Protein AF-0000000075760180 (afdb_homodimer)

InterPro domains:
  IPR005545 YCII-related [PF03795] (1-114)
  IPR011008 Dimeric alpha-beta barrel [SSF54909] (1-115)

Sequence (236 aa):
MKYLCLIYYDEQRVDALTDEQWQALVARCLSCGEELRASGHMLAGEPLQSVRTARTVRVRDGITSVVDGPFAETREQLAGFYLIEAADQRE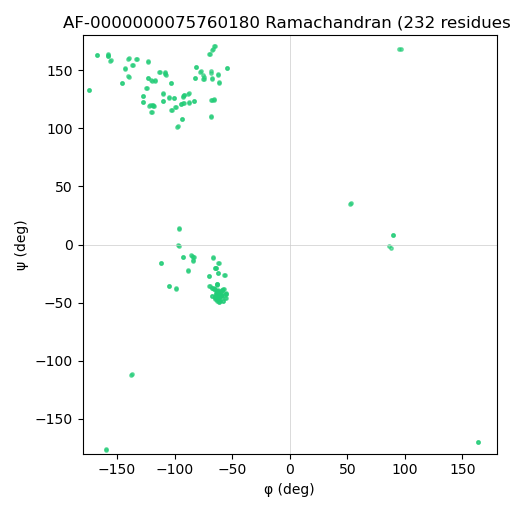AEAIAAKIPPASLGCVEVRPLRQLPQRMKYLCLIYYDEQRVDALTDEQWQALVARCLSCGEELRASGHMLAGEPLQSVRTARTVRVRDGITSVVDGPFAETREQLAGFYLIEAADQREAEAIAAKIPPASLGCVEVRPLRQLPQR

Solvent-accessible surface area (backbone atoms only — not comparable to full-atom values): 12394 Å² total; per-residue (Å²): 84,50,34,41,34,38,31,28,29,41,59,71,63,60,67,67,45,50,73,66,54,45,50,51,51,50,50,49,42,52,50,47,52,50,52,32,45,73,73,61,28,49,75,46,66,48,50,36,40,64,57,82,65,16,32,23,33,33,29,54,97,87,42,77,47,77,43,81,25,56,87,68,92,61,82,51,39,72,42,30,38,37,32,31,47,30,90,44,69,69,52,44,50,55,54,45,62,64,39,59,58,12,59,72,35,25,24,31,39,34,46,50,44,60,79,89,56,130,83,50,34,40,35,39,31,29,29,42,58,71,62,61,68,66,46,51,72,66,56,46,48,52,51,51,49,47,41,53,50,47,50,51,53,31,45,75,72,63,27,48,75,47,65,48,50,37,40,62,57,82,65,16,31,24,31,32,29,54,96,86,42,76,47,75,43,83,24,56,85,68,92,61,83,52,40,72,42,30,40,37,32,32,47,29,91,44,69,69,53,44,51,55,54,44,63,62,40,59,59,11,58,72,36,26,24,32,39,35,46,51,44,61,80,89,55,130

Radius of gyration: 17.17 Å; Cα contacts (8 Å, |Δi|>4): 488; chains: 2; bounding box: 36×47×40 Å

Foldseek 3Di:
DKKKKWFKAQVVVVVPDDPVRVVVLVVQQVVLQVVQVVVVWFDDKDFDDDQQQDKDWDADPRDIDIDGGDPDDDRIDGGMITMTDDPDDVRQVVSQCSRSSCVRPHIDIGDDDDPPPD/DKKKKWFKAQVVVVVPDDPVRVVVLVVQQVVLQVVQVVVVWFDDKDFDDDQQQDKDWDADPRDIDIDGGDPDDDRIDGGMITMTDDPDDVRQVVSQCSRRSCVRPHIDIGDDDDPPPD

Secondary structure (DSSP, 8-state):
-EEEEEEEE-HHHHHTS-HHHHHHHHHHHHHHHHHHHHTT-EEEEEEB--GGG-EEEEEETTEEEEEES-SS--SSEEEEEEEEE-SSHHHHHHHHHHSGGGGTSEEEEEEBP-TT--/-EEEEEEEE-HHHHHTS-HHHHHHHHHHHHHHHHHHHHTT-EEEEEEB--GGG-EEEEEETTEEEEEES-SS--SSEEEEEEEEE-SSHHHHHHHHHHSGGGGTSEEEEEEBP-TT--

Nearest PDB structures (foldseek):
  1s7i-assembly1_A-2  TM=9.558E-01  e=3.105E-14  Pseudomonas aeruginosa
  4fpi-assembly1_C  TM=7.170E-01  e=5.238E-03  Rhodococcus opacus
  7a01-assembly1_I3  TM=4.134E-01  e=2.795E-01  Oryctolagus cuniculus
  7qep-assembly1_M0  TM=3.686E-01  e=1.810E+00  Encephalitozoon cuniculi GB-M1
  6rm3-assembly1_LI0  TM=2.641E-01  e=2.447E+00  Vairimorpha necatrix

pLDDT: mean 97.01, std 3.01, range [80.0, 98.94]

Structure (mmCIF, N/CA/C/O backbone):
data_AF-0000000075760180-model_v1
#
loop_
_entity.id
_entity.type
_entity.pdbx_description
1 polymer 'YCII-related domain-containing protein'
#
loop_
_atom_site.group_PDB
_atom_site.id
_atom_site.type_symbol
_atom_site.label_atom_id
_atom_site.label_alt_id
_atom_site.label_comp_id
_atom_site.label_asym_id
_atom_site.label_entity_id
_atom_site.label_seq_id
_atom_site.pdbx_PDB_ins_code
_atom_site.Cartn_x
_atom_site.Cartn_y
_atom_site.Cartn_z
_atom_site.occupancy
_atom_site.B_iso_or_equiv
_atom_site.auth_seq_id
_atom_site.auth_comp_id
_atom_site.auth_asym_id
_atom_site.auth_atom_id
_atom_site.pdbx_PDB_model_num
ATOM 1 N N . MET A 1 1 ? -13.586 -2.975 11.641 1 97.25 1 MET A N 1
ATOM 2 C CA . MET A 1 1 ? -13.203 -3.254 10.266 1 97.25 1 MET A CA 1
ATOM 3 C C . MET A 1 1 ? -11.805 -2.717 9.969 1 97.25 1 MET A C 1
ATOM 5 O O . MET A 1 1 ? -11.359 -1.754 10.594 1 97.25 1 MET A O 1
ATOM 9 N N . LYS A 1 2 ? -11.172 -3.322 9.133 1 98.62 2 LYS A N 1
ATOM 10 C CA . LYS A 1 2 ? -9.805 -2.895 8.859 1 98.62 2 LYS A CA 1
ATOM 11 C C . LYS A 1 2 ? -9.711 -2.209 7.5 1 98.62 2 LYS A C 1
ATOM 13 O O . LYS A 1 2 ? -10.391 -2.6 6.551 1 98.62 2 LYS A O 1
ATOM 18 N N . TYR A 1 3 ? -8.82 -1.224 7.422 1 98.94 3 TYR A N 1
ATOM 19 C CA . TYR A 1 3 ? -8.609 -0.41 6.23 1 98.94 3 TYR A CA 1
ATOM 20 C C . TYR A 1 3 ? -7.129 -0.127 6.012 1 98.94 3 TYR A C 1
ATOM 22 O O . TYR A 1 3 ? -6.367 0.003 6.973 1 98.94 3 TYR A O 1
ATOM 30 N N . LEU A 1 4 ? -6.801 -0.086 4.828 1 98.94 4 LEU A N 1
ATOM 31 C CA . LEU A 1 4 ? -5.496 0.44 4.453 1 98.94 4 LEU A CA 1
ATOM 32 C C . LEU A 1 4 ? -5.605 1.886 3.98 1 98.94 4 LEU A C 1
ATOM 34 O O . LEU A 1 4 ? -6.336 2.178 3.033 1 98.94 4 LEU A O 1
ATOM 38 N N . CYS A 1 5 ? -4.973 2.779 4.656 1 98.94 5 CYS A N 1
ATOM 39 C CA . CYS A 1 5 ? -4.844 4.172 4.242 1 98.94 5 CYS A CA 1
ATOM 40 C C . CYS A 1 5 ? -3.551 4.391 3.465 1 98.94 5 CYS A C 1
ATOM 42 O O . CYS A 1 5 ? -2.461 4.367 4.039 1 98.94 5 CYS A O 1
ATOM 44 N N . LEU A 1 6 ? -3.711 4.582 2.18 1 98.88 6 LEU A N 1
ATOM 45 C CA . LEU A 1 6 ? -2.574 4.77 1.285 1 98.88 6 LEU A CA 1
ATOM 46 C C . LEU A 1 6 ? -2.279 6.25 1.086 1 98.88 6 LEU A C 1
ATOM 48 O O . LEU A 1 6 ? -3.135 7 0.605 1 98.88 6 LEU A O 1
ATOM 52 N N . ILE A 1 7 ? -1.088 6.641 1.439 1 98.81 7 ILE A N 1
ATOM 53 C CA . ILE A 1 7 ? -0.703 8.047 1.387 1 98.81 7 ILE A CA 1
ATOM 54 C C . ILE A 1 7 ? -0.056 8.359 0.038 1 98.81 7 ILE A C 1
ATOM 56 O O . ILE A 1 7 ? 0.959 7.758 -0.322 1 98.81 7 ILE A O 1
ATOM 60 N N . TYR A 1 8 ? -0.622 9.289 -0.672 1 98.56 8 TYR A N 1
ATOM 61 C CA . TYR A 1 8 ? -0.074 9.734 -1.949 1 98.56 8 TYR A CA 1
ATOM 62 C C . TYR A 1 8 ? 0.265 11.219 -1.911 1 98.56 8 TYR A C 1
ATOM 64 O O . TYR A 1 8 ? -0.489 12.023 -1.354 1 98.56 8 TYR A O 1
ATOM 72 N N . TYR A 1 9 ? 1.326 11.586 -2.498 1 97.94 9 TYR A N 1
ATOM 73 C CA . TYR A 1 9 ? 1.631 12.992 -2.756 1 97.94 9 TYR A CA 1
ATOM 74 C C . TYR A 1 9 ? 2.621 13.133 -3.906 1 97.94 9 TYR A C 1
ATOM 76 O O . TYR A 1 9 ? 3.205 12.148 -4.355 1 97.94 9 TYR A O 1
ATOM 84 N N . ASP A 1 10 ? 2.68 14.336 -4.457 1 97.75 10 ASP A N 1
ATOM 85 C CA . ASP A 1 10 ? 3.664 14.656 -5.48 1 97.75 10 ASP A CA 1
ATOM 86 C C . ASP A 1 10 ? 5.074 14.688 -4.898 1 97.75 10 ASP A C 1
ATOM 88 O O . ASP A 1 10 ? 5.43 15.617 -4.172 1 97.75 10 ASP A O 1
ATOM 92 N N . GLU A 1 11 ? 5.891 13.758 -5.234 1 96.94 11 GLU A N 1
ATOM 93 C CA . GLU A 1 11 ? 7.227 13.664 -4.652 1 96.94 11 GLU A CA 1
ATOM 94 C C . GLU A 1 11 ? 8.07 14.883 -5 1 96.94 11 GLU A C 1
ATOM 96 O O . GLU A 1 11 ? 8.953 15.273 -4.234 1 96.94 11 GLU A O 1
ATOM 101 N N . GLN A 1 12 ? 7.871 15.43 -6.191 1 96.75 12 GLN A N 1
ATOM 102 C CA . GLN A 1 12 ? 8.633 16.609 -6.578 1 96.75 12 GLN A CA 1
ATOM 103 C C . GLN A 1 12 ? 8.391 17.766 -5.602 1 96.75 12 GLN A C 1
ATOM 105 O O . GLN A 1 12 ? 9.32 18.484 -5.242 1 96.75 12 GLN A O 1
ATOM 110 N N . ARG A 1 13 ? 7.195 17.906 -5.199 1 96.25 13 ARG A N 1
ATOM 111 C CA . ARG A 1 13 ? 6.848 18.953 -4.234 1 96.25 13 ARG A CA 1
ATOM 112 C C . ARG A 1 13 ? 7.477 18.656 -2.873 1 96.25 13 ARG A C 1
ATOM 114 O O . ARG A 1 13 ? 7.984 19.578 -2.215 1 96.25 13 ARG A O 1
ATOM 121 N N . VAL A 1 14 ? 7.406 17.469 -2.457 1 95.69 14 VAL A N 1
ATOM 122 C CA . VAL A 1 14 ? 7.949 17.094 -1.157 1 95.69 14 VAL A CA 1
ATOM 123 C C . VAL A 1 14 ? 9.469 17.203 -1.182 1 95.69 14 VAL A C 1
ATOM 125 O O . VAL A 1 14 ? 10.086 17.625 -0.197 1 95.69 14 VAL A O 1
ATOM 128 N N . ASP A 1 15 ? 10.07 16.844 -2.322 1 94.75 15 ASP A N 1
ATOM 129 C CA . ASP A 1 15 ? 11.516 16.953 -2.486 1 94.75 15 ASP A CA 1
ATOM 130 C C . ASP A 1 15 ? 11.969 18.406 -2.377 1 94.75 15 ASP A C 1
ATOM 132 O O . ASP A 1 15 ? 13.125 18.688 -2.062 1 94.75 15 ASP A O 1
ATOM 136 N N . ALA A 1 16 ? 11.094 19.297 -2.658 1 96.38 16 ALA A N 1
ATOM 137 C CA . ALA A 1 16 ? 11.422 20.719 -2.654 1 96.38 16 ALA A CA 1
ATOM 138 C C . ALA A 1 16 ? 11.336 21.297 -1.243 1 96.38 16 ALA A C 1
ATOM 140 O O . ALA A 1 16 ? 11.734 22.438 -1.008 1 96.38 16 ALA A O 1
ATOM 141 N N . LEU A 1 17 ? 10.805 20.562 -0.301 1 95.38 17 LEU A N 1
ATOM 142 C CA . LEU A 1 17 ? 10.742 21.016 1.083 1 95.38 17 LEU A CA 1
ATOM 143 C C . LEU A 1 17 ? 12.141 21.219 1.648 1 95.38 17 LEU A C 1
ATOM 145 O O . LEU A 1 17 ? 13.055 20.453 1.353 1 95.38 17 LEU A O 1
ATOM 149 N N . THR A 1 18 ? 12.195 22.219 2.516 1 96.25 18 THR A N 1
ATOM 150 C CA . THR A 1 18 ? 13.43 22.359 3.287 1 96.25 18 THR A CA 1
ATOM 151 C C . THR A 1 18 ? 13.555 21.219 4.301 1 96.25 18 THR A C 1
ATOM 153 O O . THR A 1 18 ? 12.578 20.531 4.582 1 96.25 18 THR A O 1
ATOM 156 N N . ASP A 1 19 ? 14.789 21.031 4.84 1 94.88 19 ASP A N 1
ATOM 157 C CA . ASP A 1 19 ? 14.992 20.016 5.871 1 94.88 19 ASP A CA 1
ATOM 158 C C . ASP A 1 19 ? 14.078 20.266 7.07 1 94.88 19 ASP A C 1
ATOM 160 O O . ASP A 1 19 ? 13.547 19.312 7.648 1 94.88 19 ASP A O 1
ATOM 164 N N . GLU A 1 20 ? 13.938 21.531 7.367 1 96.25 20 GLU A N 1
ATOM 165 C CA . GLU A 1 20 ? 13.086 21.891 8.492 1 96.25 20 GLU A CA 1
ATOM 166 C C . GLU A 1 20 ? 11.625 21.516 8.227 1 96.25 20 GLU A C 1
ATOM 168 O O . GLU A 1 20 ? 10.953 20.953 9.102 1 96.25 20 GLU A O 1
ATOM 173 N N . GLN A 1 21 ? 11.148 21.828 7.094 1 95.81 21 GLN A N 1
ATOM 174 C CA . GLN A 1 21 ? 9.773 21.516 6.711 1 95.81 21 GLN A CA 1
ATOM 175 C C . GLN A 1 21 ? 9.555 20 6.68 1 95.81 21 GLN A C 1
ATOM 177 O O . GLN A 1 21 ? 8.508 19.516 7.121 1 95.81 21 GLN A O 1
ATOM 182 N N . TRP A 1 22 ? 10.492 19.281 6.152 1 95 22 TRP A N 1
ATOM 183 C CA . TRP A 1 22 ? 10.438 17.828 6.117 1 95 22 TRP A CA 1
ATOM 184 C C . TRP A 1 22 ? 10.383 17.25 7.527 1 95 22 TRP A C 1
ATOM 18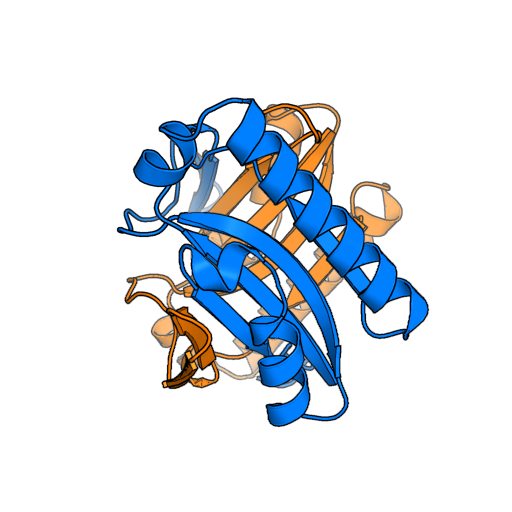6 O O . TRP A 1 22 ? 9.523 16.422 7.832 1 95 22 TRP A O 1
ATOM 196 N N . GLN A 1 23 ? 11.266 17.734 8.344 1 95.5 23 GLN A N 1
ATOM 197 C CA . GLN A 1 23 ? 11.312 17.234 9.719 1 95.5 23 GLN A CA 1
ATOM 198 C C . GLN A 1 23 ? 10.008 17.531 10.445 1 95.5 23 GLN A C 1
ATOM 200 O O . GLN A 1 23 ? 9.547 16.719 11.258 1 95.5 23 GLN A O 1
ATOM 205 N N . ALA A 1 24 ? 9.484 18.703 10.172 1 96.56 24 ALA A N 1
ATOM 206 C CA . ALA A 1 24 ? 8.203 19.047 10.781 1 96.56 24 ALA A CA 1
ATOM 207 C C . ALA A 1 24 ? 7.102 18.094 10.32 1 96.56 24 ALA A C 1
ATOM 209 O O . ALA A 1 24 ? 6.266 17.672 11.125 1 96.56 24 ALA A O 1
ATOM 210 N N . LEU A 1 25 ? 7.078 17.797 9.07 1 95.94 25 LEU A N 1
ATOM 211 C CA . LEU A 1 25 ? 6.105 16.844 8.531 1 95.94 25 LEU A CA 1
ATOM 212 C C . LEU A 1 25 ? 6.281 15.469 9.164 1 95.94 25 LEU A C 1
ATOM 214 O O . LEU A 1 25 ? 5.309 14.852 9.594 1 95.94 25 LEU A O 1
ATOM 218 N N . VAL A 1 26 ? 7.504 14.969 9.195 1 96.44 26 VAL A N 1
ATOM 219 C CA . VAL A 1 26 ? 7.824 13.68 9.789 1 96.44 26 VAL A CA 1
ATOM 220 C C . VAL A 1 26 ? 7.355 13.641 11.242 1 96.44 26 VAL A C 1
ATOM 222 O O . VAL A 1 26 ? 6.742 12.664 11.68 1 96.44 26 VAL A O 1
ATOM 225 N N . ALA A 1 27 ? 7.645 14.695 11.977 1 97.12 27 ALA A N 1
ATOM 226 C CA . ALA A 1 27 ? 7.254 14.773 13.383 1 97.12 27 ALA A CA 1
ATOM 227 C C . ALA A 1 27 ? 5.738 14.672 13.539 1 97.12 27 ALA A C 1
ATOM 229 O O . ALA A 1 27 ? 5.242 14 14.445 1 97.12 27 ALA A O 1
ATOM 230 N N . ARG A 1 28 ? 5.023 15.352 12.711 1 97.31 28 ARG A N 1
ATOM 231 C CA . ARG A 1 28 ? 3.564 15.297 12.75 1 97.31 28 ARG A CA 1
ATOM 232 C C . ARG A 1 28 ? 3.059 13.891 12.445 1 97.31 28 ARG A C 1
ATOM 234 O O . ARG A 1 28 ? 2.102 13.43 13.07 1 97.31 28 ARG A O 1
ATOM 241 N N . CYS A 1 29 ? 3.656 13.258 11.508 1 97.5 29 CYS A N 1
ATOM 242 C CA . CYS A 1 29 ? 3.268 11.898 11.156 1 97.5 29 CYS A CA 1
ATOM 243 C C . CYS A 1 29 ? 3.545 10.945 12.312 1 97.5 29 CYS A C 1
ATOM 245 O O . CYS A 1 29 ? 2.727 10.07 12.609 1 97.5 29 CYS A O 1
ATOM 247 N N . LEU A 1 30 ? 4.742 11.102 12.883 1 96.38 30 LEU A N 1
ATOM 248 C CA . LEU A 1 30 ? 5.082 10.266 14.031 1 96.38 30 LEU A CA 1
ATOM 249 C C . LEU A 1 30 ? 4.09 10.469 15.172 1 96.38 30 LEU A C 1
ATOM 251 O O . LEU A 1 30 ? 3.648 9.508 15.797 1 96.38 30 LEU A O 1
ATOM 255 N N . SER A 1 31 ? 3.764 11.727 15.453 1 97.75 31 SER A N 1
ATOM 256 C CA . SER A 1 31 ? 2.789 12.055 16.484 1 97.75 31 SER A CA 1
ATOM 257 C C . SER A 1 31 ? 1.42 11.469 16.156 1 97.75 31 SER A C 1
ATOM 259 O O . SER A 1 31 ? 0.757 10.898 17.031 1 97.75 31 SER A O 1
ATOM 261 N N . CYS A 1 32 ? 0.998 11.602 14.969 1 98.19 32 CYS A N 1
ATOM 262 C CA . CYS A 1 32 ? -0.26 11.016 14.523 1 98.19 32 CYS A CA 1
ATOM 263 C C . CYS A 1 32 ? -0.262 9.5 14.734 1 98.19 32 CYS A C 1
ATOM 265 O O . CYS A 1 32 ? -1.232 8.945 15.25 1 98.19 32 CYS A O 1
ATOM 267 N N . GLY A 1 33 ? 0.802 8.859 14.289 1 97.81 33 GLY A N 1
ATOM 268 C CA . GLY A 1 33 ? 0.927 7.426 14.516 1 97.81 33 GLY A CA 1
ATOM 269 C C . GLY A 1 33 ? 0.83 7.035 15.977 1 97.81 33 GLY A C 1
ATOM 270 O O . GLY A 1 33 ? 0.159 6.059 16.328 1 97.81 33 GLY A O 1
ATOM 271 N N . GLU A 1 34 ? 1.459 7.777 16.828 1 97.75 34 GLU A N 1
ATOM 272 C CA . GLU A 1 34 ? 1.42 7.52 18.266 1 97.75 34 GLU A CA 1
ATOM 273 C C . GLU A 1 34 ? 0.001 7.648 18.812 1 97.75 34 GLU A C 1
ATOM 275 O O . GLU A 1 34 ? -0.437 6.828 19.625 1 97.75 34 GLU A O 1
ATOM 280 N N . GLU A 1 35 ? -0.643 8.656 18.422 1 98.25 35 GLU A N 1
ATOM 281 C CA . GLU A 1 35 ? -2.021 8.859 18.859 1 98.25 35 GLU A CA 1
ATOM 282 C C . GLU A 1 35 ? -2.92 7.715 18.406 1 98.25 35 GLU A C 1
ATOM 284 O O . GLU A 1 35 ? -3.77 7.25 19.172 1 98.25 35 GLU A O 1
ATOM 289 N N . LEU A 1 36 ? -2.768 7.297 17.188 1 98.5 36 LEU A N 1
ATOM 290 C CA . LEU A 1 36 ? -3.572 6.207 16.656 1 98.5 36 LEU A CA 1
ATOM 291 C C . LEU A 1 36 ? -3.27 4.902 17.375 1 98.5 36 LEU A C 1
ATOM 293 O O . LEU A 1 36 ? -4.164 4.078 17.594 1 98.5 36 LEU A O 1
ATOM 297 N N . ARG A 1 37 ? -2.031 4.672 17.703 1 98.12 37 ARG A N 1
ATOM 298 C CA . ARG A 1 37 ? -1.669 3.494 18.484 1 98.12 37 ARG A CA 1
ATOM 299 C C . ARG A 1 37 ? -2.297 3.547 19.875 1 98.12 37 ARG A C 1
ATOM 301 O O . ARG A 1 37 ? -2.861 2.555 20.344 1 98.12 37 ARG A O 1
ATOM 308 N N . ALA A 1 38 ? -2.248 4.723 20.5 1 98.25 38 ALA A N 1
ATOM 309 C CA . ALA A 1 38 ? -2.795 4.91 21.844 1 98.25 38 ALA A CA 1
ATOM 310 C C . ALA A 1 38 ? -4.301 4.672 21.859 1 98.25 38 ALA A C 1
ATOM 312 O O . ALA A 1 38 ? -4.844 4.145 22.828 1 98.25 38 ALA A O 1
ATOM 313 N N . SER A 1 39 ? -4.977 5.02 20.828 1 98 39 SER A N 1
ATOM 314 C CA . SER A 1 39 ? -6.426 4.875 20.766 1 98 39 SER A CA 1
ATOM 315 C C . SER A 1 39 ? -6.824 3.477 20.297 1 98 39 SER A C 1
ATOM 317 O O . SER A 1 39 ? -8.008 3.137 20.281 1 98 39 SER A O 1
ATOM 319 N N . GLY A 1 40 ? -5.859 2.729 19.859 1 97.88 40 GLY A N 1
ATOM 320 C CA . GLY A 1 40 ? -6.129 1.363 19.438 1 97.88 40 GLY A CA 1
ATOM 321 C C . GLY A 1 40 ? -6.488 1.252 17.969 1 97.88 40 GLY A C 1
ATOM 322 O O . GLY A 1 40 ? -6.809 0.166 17.484 1 97.88 40 GLY A O 1
ATOM 323 N N . HIS A 1 41 ? -6.363 2.285 17.219 1 98.69 41 HIS A N 1
ATOM 324 C CA . HIS A 1 41 ? -6.785 2.299 15.828 1 98.69 41 HIS A CA 1
ATOM 325 C C . HIS A 1 41 ? -5.668 1.821 14.906 1 98.69 41 HIS A C 1
ATOM 327 O O . HIS A 1 41 ? -5.918 1.421 13.766 1 98.69 41 HIS A O 1
ATOM 333 N N . MET A 1 42 ? -4.43 1.88 15.289 1 98.38 42 MET A N 1
ATOM 334 C CA . MET A 1 42 ? -3.307 1.606 14.398 1 98.38 42 MET A CA 1
ATOM 335 C C . MET A 1 42 ? -2.895 0.14 14.477 1 98.38 42 MET A C 1
ATOM 337 O O . MET A 1 42 ? -2.658 -0.386 15.562 1 98.38 42 MET A O 1
ATOM 341 N N . LEU A 1 43 ? -2.828 -0.477 13.375 1 98.06 43 LEU A N 1
ATOM 342 C CA . LEU A 1 43 ? -2.357 -1.855 13.289 1 98.06 43 LEU A CA 1
ATOM 343 C C . LEU A 1 43 ? -0.942 -1.912 12.727 1 98.06 43 LEU A C 1
ATOM 345 O O . LEU A 1 43 ? -0.133 -2.742 13.148 1 98.06 43 LEU A O 1
ATOM 349 N N . ALA A 1 44 ? -0.595 -1.067 11.82 1 97.44 44 ALA A N 1
ATOM 350 C CA . ALA A 1 44 ? 0.722 -0.923 11.203 1 97.44 44 ALA A CA 1
ATOM 351 C C . ALA A 1 44 ? 0.815 0.374 10.406 1 97.44 44 ALA A C 1
ATOM 353 O O . ALA A 1 44 ? -0.203 1.011 10.117 1 97.44 44 ALA A O 1
ATOM 354 N N . GLY A 1 45 ? 1.963 0.774 10.102 1 97.44 45 GLY A N 1
ATOM 355 C CA . GLY A 1 45 ? 2.205 1.941 9.273 1 97.44 45 GLY A CA 1
ATOM 356 C C . GLY A 1 45 ? 3.67 2.143 8.938 1 97.44 45 GLY A C 1
ATOM 357 O O . GLY A 1 45 ? 4.535 2.031 9.812 1 97.44 45 GLY A O 1
ATOM 358 N N . GLU A 1 46 ? 3.904 2.379 7.754 1 98 46 GLU A N 1
ATOM 359 C CA . GLU A 1 46 ? 5.297 2.502 7.332 1 98 46 GLU A CA 1
ATOM 360 C C . GLU A 1 46 ? 5.445 3.533 6.215 1 98 46 GLU A C 1
ATOM 362 O O . GLU A 1 46 ? 4.594 3.625 5.328 1 98 46 GLU A O 1
ATOM 367 N N . PRO A 1 47 ? 6.5 4.32 6.309 1 98.25 47 PRO A N 1
ATOM 368 C CA . PRO A 1 47 ? 6.867 5.18 5.18 1 98.25 47 PRO A CA 1
ATOM 369 C C . PRO A 1 47 ? 7.648 4.434 4.102 1 98.25 47 PRO A C 1
ATOM 371 O O . PRO A 1 47 ? 8.375 3.48 4.406 1 98.25 47 PRO A O 1
ATOM 374 N N . LEU A 1 48 ? 7.531 4.91 2.861 1 98.31 48 LEU A N 1
ATOM 375 C CA . LEU A 1 48 ? 8.258 4.301 1.751 1 98.31 48 LEU A CA 1
ATOM 376 C C . LEU A 1 48 ? 9.312 5.254 1.205 1 98.31 48 LEU A C 1
ATOM 378 O O . LEU A 1 48 ? 9.133 6.473 1.232 1 98.31 48 LEU A O 1
ATOM 382 N N . GLN A 1 49 ? 10.398 4.688 0.704 1 97.69 49 GLN A N 1
ATOM 383 C CA . GLN A 1 49 ? 11.336 5.488 -0.075 1 97.69 49 GLN A CA 1
ATOM 384 C C . GLN A 1 49 ? 10.695 5.977 -1.373 1 97.69 49 GLN A C 1
ATOM 386 O O . GLN A 1 49 ? 9.602 5.535 -1.738 1 97.69 49 GLN A O 1
ATOM 391 N N . SER A 1 50 ? 11.383 6.852 -2.064 1 97.06 50 SER A N 1
ATOM 392 C CA . SER A 1 50 ? 10.906 7.391 -3.334 1 97.06 50 SER A CA 1
ATOM 393 C C . SER A 1 50 ? 10.578 6.273 -4.32 1 97.06 50 SER A C 1
ATOM 395 O O . SER A 1 50 ? 11.234 5.23 -4.324 1 97.06 50 SER A O 1
ATOM 397 N N . VAL A 1 51 ? 9.648 6.539 -5.227 1 97.25 51 VAL A N 1
ATOM 398 C CA . VAL A 1 51 ? 9.281 5.586 -6.27 1 97.25 51 VAL A CA 1
ATOM 399 C C . VAL A 1 51 ? 10.484 5.305 -7.16 1 97.25 51 VAL A C 1
ATOM 401 O O . VAL A 1 51 ? 10.508 4.316 -7.898 1 97.25 51 VAL A O 1
ATOM 404 N N . ARG A 1 52 ? 11.508 6.125 -7.094 1 96.56 52 ARG A N 1
ATOM 405 C CA . ARG A 1 52 ? 12.727 5.93 -7.871 1 96.56 52 ARG A CA 1
ATOM 406 C C . ARG A 1 52 ? 13.445 4.652 -7.445 1 96.56 52 ARG A C 1
ATOM 408 O O . ARG A 1 52 ? 14.281 4.129 -8.188 1 96.56 52 ARG A O 1
ATOM 415 N N . THR A 1 53 ? 13.156 4.191 -6.297 1 97.62 53 THR A N 1
ATOM 416 C CA . THR A 1 53 ? 13.789 2.979 -5.801 1 97.62 53 THR A CA 1
ATOM 417 C C . THR A 1 53 ? 12.906 1.761 -6.055 1 97.62 53 THR A C 1
ATOM 419 O O . THR A 1 53 ? 13.266 0.639 -5.688 1 97.62 53 THR A O 1
ATOM 422 N N . ALA A 1 54 ? 11.758 1.97 -6.617 1 98.44 54 ALA A N 1
ATOM 423 C CA . ALA A 1 54 ? 10.812 0.882 -6.844 1 98.44 54 ALA A CA 1
ATOM 424 C C . ALA A 1 54 ? 11.344 -0.105 -7.879 1 98.44 54 ALA A C 1
ATOM 426 O O . ALA A 1 54 ? 11.992 0.292 -8.844 1 98.44 54 ALA A O 1
ATOM 427 N N . ARG A 1 55 ? 11.078 -1.378 -7.66 1 98.75 55 ARG A N 1
ATOM 428 C CA . ARG A 1 55 ? 11.289 -2.449 -8.625 1 98.75 55 ARG A CA 1
ATOM 429 C C . ARG A 1 55 ? 10 -3.229 -8.875 1 98.75 55 ARG A C 1
ATOM 431 O O . ARG A 1 55 ? 9.297 -3.594 -7.93 1 98.75 55 ARG A O 1
ATOM 438 N N . THR A 1 56 ? 9.75 -3.473 -10.133 1 98.81 56 THR A N 1
ATOM 439 C CA . THR A 1 56 ? 8.531 -4.199 -10.461 1 98.81 56 THR A CA 1
ATOM 440 C C . THR A 1 56 ? 8.852 -5.602 -10.969 1 98.81 56 THR A C 1
ATOM 442 O O . THR A 1 56 ? 9.609 -5.758 -11.93 1 98.81 56 THR A O 1
ATOM 445 N N . VAL A 1 57 ? 8.32 -6.598 -10.352 1 98.88 57 VAL A N 1
ATOM 446 C CA . VAL A 1 57 ? 8.547 -8.008 -10.648 1 98.88 57 VAL A CA 1
ATOM 447 C C . VAL A 1 57 ? 7.336 -8.586 -11.375 1 98.88 57 VAL A C 1
ATOM 449 O O . VAL A 1 57 ? 6.199 -8.422 -10.93 1 98.88 57 VAL A O 1
ATOM 452 N N . ARG A 1 58 ? 7.555 -9.195 -12.508 1 98.62 58 ARG A N 1
ATOM 453 C CA . ARG A 1 58 ? 6.543 -9.953 -13.234 1 98.62 58 ARG A CA 1
ATOM 454 C C . ARG A 1 58 ? 7 -11.391 -13.477 1 98.62 58 ARG A C 1
ATOM 456 O O . ARG A 1 58 ? 8.18 -11.633 -13.734 1 98.62 58 ARG A O 1
ATOM 463 N N . VAL A 1 59 ? 6.141 -12.359 -13.422 1 98.62 59 VAL A N 1
ATOM 464 C CA . VAL A 1 59 ? 6.422 -13.75 -13.766 1 98.62 59 VAL A CA 1
ATOM 465 C C . VAL A 1 59 ? 5.477 -14.211 -14.875 1 98.62 59 VAL A C 1
ATOM 467 O O . VAL A 1 59 ? 4.258 -14.109 -14.742 1 98.62 59 VAL A O 1
ATOM 470 N N . ARG A 1 60 ? 6.039 -14.578 -15.961 1 97.81 60 ARG A N 1
ATOM 471 C CA . ARG A 1 60 ? 5.281 -15.117 -17.078 1 97.81 60 ARG A CA 1
ATOM 472 C C . ARG A 1 60 ? 5.852 -16.453 -17.547 1 97.81 60 ARG A C 1
ATOM 474 O O . ARG A 1 60 ? 7.039 -16.562 -17.859 1 97.81 60 ARG A O 1
ATOM 481 N N . ASP A 1 61 ? 4.961 -17.438 -17.516 1 95.56 61 ASP A N 1
ATOM 482 C CA . ASP A 1 61 ? 5.348 -18.781 -17.953 1 95.56 61 ASP A CA 1
ATOM 483 C C . ASP A 1 61 ? 6.609 -19.25 -17.219 1 95.56 61 ASP A C 1
ATOM 485 O O . ASP A 1 61 ? 7.551 -19.734 -17.844 1 95.56 61 ASP A O 1
ATOM 489 N N . GLY A 1 62 ? 6.652 -18.844 -16.016 1 94.81 62 GLY A N 1
ATOM 490 C CA . GLY A 1 62 ? 7.727 -19.312 -15.156 1 94.81 62 GLY A CA 1
ATOM 491 C C . GLY A 1 62 ? 8.984 -18.469 -15.266 1 94.81 62 GLY A C 1
ATOM 492 O O . GLY A 1 62 ? 9.977 -18.734 -14.578 1 94.81 62 GLY A O 1
ATOM 493 N N . ILE A 1 63 ? 8.953 -17.469 -16.125 1 97.94 63 ILE A N 1
ATOM 494 C CA . ILE A 1 63 ? 10.117 -16.594 -16.297 1 97.94 63 ILE A CA 1
ATOM 495 C C . ILE A 1 63 ? 9.914 -15.297 -15.531 1 97.94 63 ILE A C 1
ATOM 497 O O . ILE A 1 63 ? 8.898 -14.617 -15.711 1 97.94 63 ILE A O 1
ATOM 501 N N . THR A 1 64 ? 10.875 -14.945 -14.664 1 98.56 64 THR A N 1
ATOM 502 C CA . THR A 1 64 ? 10.805 -13.727 -13.867 1 98.56 64 THR A CA 1
ATOM 503 C C . THR A 1 64 ? 11.492 -12.562 -14.578 1 98.56 64 THR A C 1
ATOM 505 O O . THR A 1 64 ? 12.609 -12.719 -15.086 1 98.56 64 THR A O 1
ATOM 508 N N . SER A 1 65 ? 10.852 -11.492 -14.703 1 98.38 65 SER A N 1
ATOM 509 C CA . SER A 1 65 ? 11.445 -10.234 -15.125 1 98.38 65 SER A CA 1
ATOM 510 C C . SER A 1 65 ? 11.344 -9.1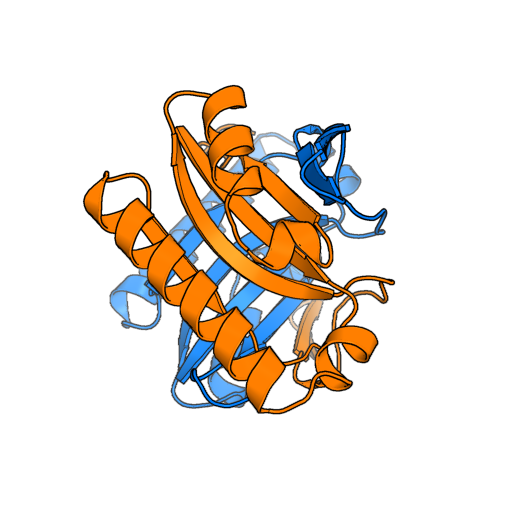8 -14.031 1 98.38 65 SER A C 1
ATOM 512 O O . SER A 1 65 ? 10.352 -9.133 -13.297 1 98.38 65 SER A O 1
ATOM 514 N N . VAL A 1 66 ? 12.383 -8.391 -13.898 1 98.56 66 VAL A N 1
ATOM 515 C CA . VAL A 1 66 ? 12.414 -7.277 -12.961 1 98.56 66 VAL A CA 1
ATOM 516 C C . VAL A 1 66 ? 12.82 -5.996 -13.68 1 98.56 66 VAL A C 1
ATOM 518 O O . VAL A 1 66 ? 13.812 -5.98 -14.414 1 98.56 66 VAL A O 1
ATOM 521 N N . VAL A 1 67 ? 12.055 -4.957 -13.547 1 97.88 67 VAL A N 1
ATOM 522 C CA . VAL A 1 67 ? 12.398 -3.684 -14.164 1 97.88 67 VAL A CA 1
ATOM 523 C C . VAL A 1 67 ? 12.469 -2.592 -13.102 1 97.88 67 VAL A C 1
ATOM 525 O O . VAL A 1 67 ? 11.828 -2.699 -12.055 1 97.88 67 VAL A O 1
ATOM 528 N N . ASP A 1 68 ? 13.219 -1.531 -13.469 1 97.81 68 ASP A N 1
ATOM 529 C CA . ASP A 1 68 ? 13.312 -0.388 -12.562 1 97.81 68 ASP A CA 1
ATOM 530 C C . ASP A 1 68 ? 12.031 0.442 -12.602 1 97.81 68 ASP A C 1
ATOM 532 O O . ASP A 1 68 ? 11.43 0.624 -13.656 1 97.81 68 ASP A O 1
ATOM 536 N N . GLY A 1 69 ? 11.742 0.949 -11.484 1 96.5 69 GLY A N 1
ATOM 537 C CA . GLY A 1 69 ? 10.656 1.91 -11.398 1 96.5 69 GLY A CA 1
ATOM 538 C C . GLY A 1 69 ? 9.336 1.284 -11 1 96.5 69 GLY A C 1
ATOM 539 O O . GLY A 1 69 ? 9.211 0.058 -10.945 1 96.5 69 GLY A O 1
ATOM 540 N N . PRO A 1 70 ? 8.367 2.088 -10.664 1 96.31 70 PRO A N 1
ATOM 541 C CA . PRO A 1 70 ? 7.035 1.58 -10.32 1 96.31 70 PRO A CA 1
ATOM 542 C C . PRO A 1 70 ? 6.324 0.948 -11.516 1 96.31 70 PRO A C 1
ATOM 544 O O . PRO A 1 70 ? 6.797 1.053 -12.648 1 96.31 70 PRO A O 1
ATOM 547 N N . PHE A 1 71 ? 5.246 0.271 -11.242 1 92.44 71 PHE A N 1
ATOM 548 C CA . PHE A 1 71 ? 4.512 -0.426 -12.289 1 92.44 71 PHE A CA 1
ATOM 549 C C . PHE A 1 71 ? 3.812 0.566 -13.211 1 92.44 71 PHE A C 1
ATOM 551 O O . PHE A 1 71 ? 3.488 0.239 -14.352 1 92.44 71 PHE A O 1
ATOM 558 N N . ALA A 1 72 ? 3.473 1.822 -12.609 1 92.19 72 ALA A N 1
ATOM 559 C CA . ALA A 1 72 ? 2.76 2.834 -13.383 1 92.19 72 ALA A CA 1
ATOM 560 C C . ALA A 1 72 ? 3.24 4.238 -13.031 1 92.19 72 ALA A C 1
ATOM 562 O O . ALA A 1 72 ? 3.57 4.512 -11.875 1 92.19 72 ALA A O 1
ATOM 563 N N . GLU A 1 73 ? 3.119 5.121 -14.047 1 91 73 GLU A N 1
ATOM 564 C CA . GLU A 1 73 ? 3.373 6.535 -13.797 1 91 73 GLU A CA 1
ATOM 565 C C . GLU A 1 73 ? 2.111 7.25 -13.32 1 91 73 GLU A C 1
ATOM 567 O O . GLU A 1 73 ? 1.037 7.078 -13.898 1 91 73 GLU A O 1
ATOM 572 N N . THR A 1 74 ? 2.215 7.977 -12.25 1 94.69 74 THR A N 1
ATOM 573 C CA . THR A 1 74 ? 1.119 8.758 -11.688 1 94.69 74 THR A CA 1
ATOM 574 C C . THR A 1 74 ? 1.605 10.141 -11.258 1 94.69 74 THR A C 1
ATOM 576 O O . THR A 1 74 ? 2.805 10.352 -11.07 1 94.69 74 THR A O 1
ATOM 579 N N . ARG A 1 75 ? 0.694 11.039 -11.242 1 93.62 75 ARG A N 1
ATOM 580 C CA . ARG A 1 75 ? 1.029 12.383 -10.789 1 93.62 75 ARG A CA 1
ATOM 581 C C . ARG A 1 75 ? 1.465 12.375 -9.328 1 93.62 75 ARG A C 1
ATOM 583 O O . ARG A 1 75 ? 2.455 13.016 -8.961 1 93.62 75 ARG A O 1
ATOM 590 N N . GLU A 1 76 ? 0.691 11.727 -8.508 1 97.25 76 GLU A N 1
ATOM 591 C CA . GLU A 1 76 ? 1.025 11.516 -7.105 1 97.25 76 GLU A CA 1
ATOM 592 C C . GLU A 1 76 ? 1.522 10.094 -6.863 1 97.25 76 GLU A C 1
ATOM 594 O O . GLU A 1 76 ? 1.004 9.141 -7.449 1 97.25 76 GLU A O 1
ATOM 599 N N . GLN A 1 77 ? 2.537 9.977 -6.043 1 97.94 77 GLN A N 1
ATOM 600 C CA . GLN A 1 77 ? 3.184 8.688 -5.797 1 97.94 77 GLN A CA 1
ATOM 601 C C . GLN A 1 77 ? 2.861 8.172 -4.398 1 97.94 77 GLN A C 1
ATOM 603 O O . GLN A 1 77 ? 2.658 8.961 -3.471 1 97.94 77 GLN A O 1
ATOM 608 N N . LEU A 1 78 ? 2.795 6.875 -4.277 1 98.5 78 LEU A N 1
ATOM 609 C CA . LEU A 1 78 ? 2.584 6.266 -2.969 1 98.5 78 LEU A CA 1
ATOM 610 C C . LEU A 1 78 ? 3.777 6.516 -2.053 1 98.5 78 LEU A C 1
ATOM 612 O O . LEU A 1 78 ? 4.902 6.121 -2.367 1 98.5 78 LEU A O 1
ATOM 616 N N . ALA A 1 79 ? 3.545 7.094 -0.885 1 97.94 79 ALA A N 1
ATOM 617 C CA . ALA A 1 79 ? 4.625 7.539 -0.006 1 97.94 79 ALA A CA 1
ATOM 618 C C . ALA A 1 79 ? 4.684 6.691 1.261 1 97.94 79 ALA A C 1
ATOM 620 O O . ALA A 1 79 ? 5.672 6.734 1.998 1 97.94 79 ALA A O 1
ATOM 621 N N . GLY A 1 80 ? 3.65 5.941 1.569 1 98.38 80 GLY A N 1
ATOM 622 C CA . GLY A 1 80 ? 3.514 5.102 2.748 1 98.38 80 GLY A CA 1
ATOM 623 C C . GLY A 1 80 ? 2.082 4.68 3.014 1 98.38 80 GLY A C 1
ATOM 624 O O . GLY A 1 80 ? 1.214 4.828 2.152 1 98.38 80 GLY A O 1
ATOM 625 N N . PHE A 1 81 ? 1.894 4.102 4.176 1 98.88 81 PHE A N 1
ATOM 626 C CA . PHE A 1 81 ? 0.535 3.664 4.473 1 98.88 81 PHE A CA 1
ATOM 627 C C . PHE A 1 81 ? 0.31 3.576 5.98 1 98.88 81 PHE A C 1
ATOM 629 O O . PHE A 1 81 ? 1.269 3.557 6.754 1 98.88 81 PHE A O 1
ATOM 636 N N . TYR A 1 82 ? -0.875 3.631 6.387 1 98.81 82 TYR A N 1
ATOM 637 C CA . TYR A 1 82 ? -1.377 3.236 7.699 1 98.81 82 TYR A CA 1
ATOM 638 C C . TYR A 1 82 ? -2.4 2.113 7.574 1 98.81 82 TYR A C 1
ATOM 640 O O . TYR A 1 82 ? -3.371 2.23 6.824 1 98.81 82 TYR A O 1
ATOM 648 N N . LEU A 1 83 ? -2.139 1.028 8.164 1 98.88 83 LEU A N 1
ATOM 649 C CA . LEU A 1 83 ? -3.146 -0.007 8.359 1 98.88 83 LEU A CA 1
ATOM 650 C C . LEU A 1 83 ? -3.922 0.231 9.656 1 98.88 83 LEU A C 1
ATOM 652 O O . LEU A 1 83 ? -3.334 0.264 10.742 1 98.88 83 LEU A O 1
ATOM 656 N N . ILE A 1 84 ? -5.227 0.354 9.539 1 98.88 84 ILE A N 1
ATOM 657 C CA . ILE A 1 84 ? -5.961 0.809 10.711 1 98.88 84 ILE A CA 1
ATOM 658 C C . ILE A 1 84 ? -7.191 -0.07 10.922 1 98.88 84 ILE A C 1
ATOM 660 O O . ILE A 1 84 ? -7.609 -0.794 10.016 1 98.88 84 ILE A O 1
ATOM 664 N N . GLU A 1 85 ? -7.68 -0.04 12.125 1 98.75 85 GLU A N 1
ATOM 665 C CA . GLU A 1 85 ? -8.992 -0.575 12.484 1 98.75 85 GLU A CA 1
ATOM 666 C C . GLU A 1 85 ? -9.969 0.545 12.836 1 98.75 85 GLU A C 1
ATOM 668 O O . GLU A 1 85 ? -9.609 1.497 13.531 1 98.75 85 GLU A O 1
ATOM 673 N N . ALA A 1 86 ? -11.117 0.569 12.289 1 98.75 86 ALA A N 1
ATOM 674 C CA . ALA A 1 86 ? -12.18 1.544 12.523 1 98.75 86 ALA A CA 1
ATOM 675 C C . ALA A 1 86 ? -13.547 0.865 12.578 1 98.75 86 ALA A C 1
ATOM 677 O O . ALA A 1 86 ? -13.719 -0.242 12.062 1 98.75 86 ALA A O 1
ATOM 678 N N . ALA A 1 87 ? -14.484 1.518 13.148 1 98.44 87 ALA A N 1
ATOM 679 C CA . ALA A 1 87 ? -15.812 0.932 13.312 1 98.44 87 ALA A CA 1
ATOM 680 C C . ALA A 1 87 ? -16.531 0.802 11.969 1 98.44 87 ALA A C 1
ATOM 682 O O . ALA A 1 87 ? -17.328 -0.111 11.773 1 98.44 87 ALA A O 1
ATOM 683 N N . ASP A 1 88 ? -16.297 1.798 11.07 1 98.19 88 ASP A N 1
ATOM 684 C CA . ASP A 1 88 ? -16.906 1.811 9.742 1 98.19 88 ASP A CA 1
ATOM 685 C C . ASP A 1 88 ? -16.125 2.709 8.789 1 98.19 88 ASP A C 1
ATOM 687 O O . ASP A 1 88 ? -15.07 3.246 9.156 1 98.19 88 ASP A O 1
ATOM 691 N N . GLN A 1 89 ? -16.672 2.816 7.602 1 98.12 89 GLN A N 1
ATOM 692 C CA . GLN A 1 89 ? -16.016 3.592 6.555 1 98.12 89 GLN A CA 1
ATOM 693 C C . GLN A 1 89 ? -15.898 5.062 6.945 1 98.12 89 GLN A C 1
ATOM 695 O O . GLN A 1 89 ? -14.883 5.703 6.672 1 98.12 89 GLN A O 1
ATOM 700 N N . ARG A 1 90 ? -16.906 5.59 7.531 1 98.12 90 ARG A N 1
ATOM 701 C CA . ARG A 1 90 ? -16.922 6.996 7.918 1 98.12 90 ARG A CA 1
ATOM 702 C C . ARG A 1 90 ? -15.812 7.293 8.93 1 98.12 90 ARG A C 1
ATOM 704 O O . ARG A 1 90 ? -15.086 8.281 8.789 1 98.12 90 ARG A O 1
ATOM 711 N N . GLU A 1 91 ? -15.68 6.453 9.938 1 98.75 91 GLU A N 1
ATOM 712 C CA . GLU A 1 91 ? -14.609 6.641 10.914 1 98.75 91 GLU A CA 1
ATOM 713 C C . GLU A 1 91 ? -13.234 6.5 10.273 1 98.75 91 GLU A C 1
ATOM 715 O O . GLU A 1 91 ? -12.312 7.246 10.602 1 98.75 91 GLU A O 1
ATOM 720 N N . ALA A 1 92 ? -13.07 5.543 9.375 1 98.88 92 ALA A N 1
ATOM 721 C CA . ALA A 1 92 ? -11.805 5.363 8.672 1 98.88 92 ALA A CA 1
ATOM 722 C C . ALA A 1 92 ? -11.422 6.629 7.902 1 98.88 92 ALA A C 1
ATOM 724 O O . ALA A 1 92 ? -10.258 7.043 7.918 1 98.88 92 ALA A O 1
ATOM 725 N N . GLU A 1 93 ? -12.43 7.211 7.23 1 98.81 93 GLU A N 1
ATOM 726 C CA . GLU A 1 93 ? -12.18 8.438 6.477 1 98.81 93 GLU A CA 1
ATOM 727 C C . GLU A 1 93 ? -11.812 9.594 7.406 1 98.81 93 GLU A C 1
ATOM 729 O O . GLU A 1 93 ? -10.977 10.43 7.062 1 98.81 93 GLU A O 1
ATOM 734 N N . ALA A 1 94 ? -12.453 9.648 8.547 1 98.69 94 ALA A N 1
ATOM 735 C CA . ALA A 1 94 ? -12.133 10.68 9.523 1 98.69 94 ALA A CA 1
ATOM 736 C C . ALA A 1 94 ? -10.695 10.531 10.031 1 98.69 94 ALA A C 1
ATOM 738 O O . ALA A 1 94 ? -9.984 11.523 10.203 1 98.69 94 ALA A O 1
ATOM 739 N N . ILE A 1 95 ? -10.281 9.336 10.289 1 98.88 95 ILE A N 1
ATOM 740 C CA . ILE A 1 95 ? -8.906 9.062 10.695 1 98.88 95 ILE A CA 1
ATOM 741 C C . ILE A 1 95 ? -7.949 9.469 9.578 1 98.88 95 ILE A C 1
ATOM 743 O O . ILE A 1 95 ? -6.945 10.141 9.828 1 98.88 95 ILE A O 1
ATOM 747 N N . ALA A 1 96 ? -8.312 9.102 8.359 1 98.88 96 ALA A N 1
ATOM 748 C CA . ALA A 1 96 ? -7.48 9.414 7.199 1 98.88 96 ALA A CA 1
ATOM 749 C C . ALA A 1 96 ? -7.281 10.922 7.066 1 98.88 96 ALA A C 1
ATOM 751 O O . ALA A 1 96 ? -6.188 11.383 6.727 1 98.88 96 ALA A O 1
ATOM 752 N N . ALA A 1 97 ? -8.344 11.68 7.332 1 98.75 97 ALA A N 1
ATOM 753 C CA . ALA A 1 97 ? -8.297 13.133 7.199 1 98.75 97 ALA A CA 1
ATOM 754 C C . ALA A 1 97 ? -7.316 13.742 8.188 1 98.75 97 ALA A C 1
ATOM 756 O O . ALA A 1 97 ? -6.844 14.867 7.992 1 98.75 97 ALA A O 1
ATOM 757 N N . LYS A 1 98 ? -6.996 13 9.227 1 98.19 98 LYS A N 1
ATOM 758 C CA . LYS A 1 98 ? -6.113 13.516 10.266 1 98.19 98 LYS A CA 1
ATOM 759 C C . LYS A 1 98 ? -4.66 13.141 9.984 1 98.19 98 LYS A C 1
ATOM 761 O O . LYS A 1 98 ? -3.75 13.625 10.664 1 98.19 98 LYS A O 1
ATOM 766 N N . ILE A 1 99 ? -4.375 12.281 9.055 1 98.5 99 ILE A N 1
ATOM 767 C CA . ILE A 1 99 ? -3.01 11.938 8.672 1 98.5 99 ILE A CA 1
ATOM 768 C C . ILE A 1 99 ? -2.348 13.133 7.988 1 98.5 99 ILE A C 1
ATOM 770 O O . ILE A 1 99 ? -2.85 13.641 6.984 1 98.5 99 ILE A O 1
ATOM 774 N N . PRO A 1 100 ? -1.276 13.57 8.445 1 97.56 100 PRO A N 1
ATOM 775 C CA . PRO A 1 100 ? -0.708 14.859 8.039 1 97.56 100 PRO A CA 1
ATOM 776 C C . PRO A 1 100 ? -0.527 14.977 6.527 1 97.56 100 PRO A C 1
ATOM 778 O O . PRO A 1 100 ? -0.867 16 5.941 1 97.56 100 PRO A O 1
ATOM 781 N N . PRO A 1 101 ? -0.063 13.969 5.801 1 97.06 101 PRO A N 1
ATOM 782 C CA . PRO A 1 101 ? 0.143 14.133 4.363 1 97.06 101 PRO A CA 1
ATOM 783 C C . PRO A 1 101 ? -1.165 14.32 3.596 1 97.06 101 PRO A C 1
ATOM 785 O O . PRO A 1 101 ? -1.147 14.672 2.414 1 97.06 101 PRO A O 1
ATOM 788 N N . ALA A 1 102 ? -2.322 14.094 4.238 1 97.69 102 ALA A N 1
ATOM 789 C CA . ALA A 1 102 ? -3.602 14.344 3.58 1 97.69 102 ALA A CA 1
ATOM 790 C C . ALA A 1 102 ? -3.705 15.797 3.111 1 97.69 102 ALA A C 1
ATOM 792 O O . ALA A 1 102 ? -4.422 16.094 2.154 1 97.69 102 ALA A O 1
ATOM 793 N N . SER A 1 103 ? -3.008 16.672 3.75 1 96.81 103 SER A N 1
ATOM 794 C CA . SER A 1 103 ? -3.031 18.094 3.4 1 96.81 103 SER A CA 1
ATOM 795 C C . SER A 1 103 ? -2.061 18.391 2.266 1 96.81 103 SER A C 1
ATOM 797 O O . SER A 1 103 ? -2.102 19.484 1.681 1 96.81 103 SER A O 1
ATOM 799 N N . LEU A 1 104 ? -1.168 17.516 1.909 1 96.12 104 LEU A N 1
ATOM 800 C CA . LEU A 1 104 ? -0.183 17.688 0.845 1 96.12 104 LEU A CA 1
ATOM 801 C C . LEU A 1 104 ? -0.645 17 -0.434 1 96.12 104 LEU A C 1
ATOM 803 O O . LEU A 1 104 ? -0.408 17.5 -1.535 1 96.12 104 LEU A O 1
ATOM 807 N N . GLY A 1 105 ? -1.21 15.969 -0.334 1 97.62 105 GLY A N 1
ATOM 808 C CA . GLY A 1 105 ? -1.74 15.125 -1.393 1 97.62 105 GLY A CA 1
ATOM 809 C C . GLY A 1 105 ? -3.111 14.555 -1.075 1 97.62 105 GLY A C 1
ATOM 810 O O . GLY A 1 105 ? -4.082 15.305 -0.947 1 97.62 105 GLY A O 1
ATOM 811 N N . CYS A 1 106 ? -3.109 13.211 -0.891 1 98.62 106 CYS A N 1
ATOM 812 C CA . CYS A 1 106 ? -4.371 12.57 -0.525 1 98.62 106 CYS A CA 1
ATOM 813 C C . CYS A 1 106 ? -4.125 11.234 0.167 1 98.62 106 CYS A C 1
ATOM 815 O O . CYS A 1 106 ? -2.996 10.75 0.2 1 98.62 106 CYS A O 1
ATOM 817 N N . VAL A 1 107 ? -5.121 10.766 0.809 1 98.88 107 VAL A N 1
ATOM 818 C CA . VAL A 1 107 ? -5.129 9.438 1.41 1 98.88 107 VAL A CA 1
ATOM 819 C C . VAL A 1 107 ? -6.246 8.594 0.794 1 98.88 107 VAL A C 1
ATOM 821 O O . VAL A 1 107 ? -7.422 8.961 0.882 1 98.88 107 VAL A O 1
ATOM 824 N N . GLU A 1 108 ? -5.883 7.59 0.102 1 98.88 108 GLU A N 1
ATOM 825 C CA . GLU A 1 108 ? -6.848 6.617 -0.398 1 98.88 108 GLU A CA 1
ATOM 826 C C . GLU A 1 108 ? -7.18 5.57 0.662 1 98.88 108 GLU A C 1
ATOM 828 O O . GLU A 1 108 ? -6.281 4.922 1.201 1 98.88 108 GLU A O 1
ATOM 833 N N . VAL A 1 109 ? -8.398 5.418 0.987 1 98.94 109 VAL A N 1
ATOM 834 C CA . VAL A 1 109 ? -8.867 4.492 2.012 1 98.94 109 VAL A CA 1
ATOM 835 C C . VAL A 1 109 ? -9.461 3.25 1.354 1 98.94 109 VAL A C 1
ATOM 837 O O . VAL A 1 109 ? -10.445 3.342 0.617 1 98.94 109 VAL A O 1
ATOM 840 N N . ARG A 1 110 ? -8.867 2.139 1.558 1 98.88 110 ARG A N 1
ATOM 841 C CA . ARG A 1 110 ? -9.25 0.867 0.952 1 98.88 110 ARG A CA 1
ATOM 842 C C . ARG A 1 110 ? -9.656 -0.147 2.016 1 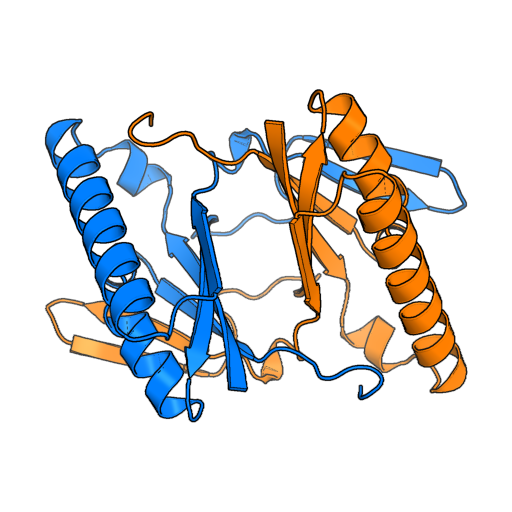98.88 110 ARG A C 1
ATOM 844 O O . ARG A 1 110 ? -8.852 -0.498 2.883 1 98.88 110 ARG A O 1
ATOM 851 N N . PRO A 1 111 ? -10.922 -0.647 1.987 1 98.69 111 PRO A N 1
ATOM 852 C CA . PRO A 1 111 ? -11.242 -1.731 2.916 1 98.69 111 PRO A CA 1
ATOM 853 C C . PRO A 1 111 ? -10.523 -3.033 2.58 1 98.69 111 PRO A C 1
ATOM 855 O O . PRO A 1 111 ? -10.258 -3.312 1.408 1 98.69 111 PRO A O 1
ATOM 858 N N . LEU A 1 112 ? -10.234 -3.797 3.602 1 98.5 112 LEU A N 1
ATOM 859 C CA . LEU A 1 112 ? -9.625 -5.109 3.41 1 98.5 112 LEU A CA 1
ATOM 860 C C . LEU A 1 112 ? -10.664 -6.133 2.967 1 98.5 112 LEU A C 1
ATOM 862 O O . LEU A 1 112 ? -11.836 -6.027 3.336 1 98.5 112 LEU A O 1
ATOM 866 N N . ARG A 1 113 ? -10.203 -7.02 2.225 1 97.38 113 ARG A N 1
ATOM 867 C CA . ARG A 1 113 ? -11.047 -8.141 1.818 1 97.38 113 ARG A CA 1
ATOM 868 C C . ARG A 1 113 ? -11.094 -9.211 2.904 1 97.38 113 ARG A C 1
ATOM 870 O O . ARG A 1 113 ? -10.094 -9.453 3.59 1 97.38 113 ARG A O 1
ATOM 877 N N . GLN A 1 114 ? -12.195 -9.781 3.039 1 93.19 114 GLN A N 1
ATOM 878 C CA . GLN A 1 114 ? -12.32 -10.961 3.893 1 93.19 114 GLN A CA 1
ATOM 879 C C . GLN A 1 114 ? -12.258 -12.242 3.072 1 93.19 114 GLN A C 1
ATOM 881 O O . GLN A 1 114 ? -13.25 -12.648 2.463 1 93.19 114 GLN A O 1
ATOM 886 N N . LEU A 1 115 ? -11.141 -12.875 3.08 1 88.44 115 LEU A N 1
ATOM 887 C CA . LEU A 1 115 ? -10.977 -14.102 2.312 1 88.44 115 LEU A CA 1
ATOM 888 C C . LEU A 1 115 ? -11.695 -15.266 2.99 1 88.44 115 LEU A C 1
ATOM 890 O O . LEU A 1 115 ? -11.766 -15.32 4.219 1 88.44 115 LEU A O 1
ATOM 894 N N . PRO A 1 116 ? -12.281 -16.109 2.244 1 84.06 116 PRO A N 1
ATOM 895 C CA . PRO A 1 116 ? -12.086 -16.266 0.801 1 84.06 116 PRO A CA 1
ATOM 896 C C . PRO A 1 116 ? -13.133 -15.516 -0.019 1 84.06 116 PRO A C 1
ATOM 898 O O . PRO A 1 116 ? -13.289 -15.773 -1.216 1 84.06 116 PRO A O 1
ATOM 901 N N . GLN A 1 117 ? -13.875 -14.617 0.648 1 81.19 117 GLN A N 1
ATOM 902 C CA . GLN A 1 117 ? -14.883 -13.859 -0.092 1 81.19 117 GLN A CA 1
ATOM 903 C C . GLN A 1 117 ? -14.242 -13.023 -1.193 1 81.19 117 GLN A C 1
ATOM 905 O O . GLN A 1 117 ? -13.18 -12.43 -0.99 1 81.19 117 GLN A O 1
ATOM 910 N N . ARG A 1 118 ? -14.992 -13.047 -2.377 1 80.75 118 ARG A N 1
ATOM 911 C CA . ARG A 1 118 ? -14.492 -12.242 -3.484 1 80.75 118 ARG A CA 1
ATOM 912 C C . ARG A 1 118 ? -14.875 -10.781 -3.311 1 80.75 118 ARG A C 1
ATOM 914 O O . ARG A 1 118 ? -15.922 -10.469 -2.748 1 80.75 118 ARG A O 1
ATOM 921 N N . MET B 1 1 ? 16.344 -5.859 6.074 1 97.25 1 MET B N 1
ATOM 922 C CA . MET B 1 1 ? 15.68 -4.68 5.523 1 97.25 1 MET B CA 1
ATOM 923 C C . MET B 1 1 ? 14.211 -4.949 5.254 1 97.25 1 MET B C 1
ATOM 925 O O . MET B 1 1 ? 13.82 -6.094 5.004 1 97.25 1 MET B O 1
ATOM 929 N N . LYS B 1 2 ? 13.477 -3.994 5.348 1 98.62 2 LYS B N 1
ATOM 930 C CA . LYS B 1 2 ? 12.039 -4.207 5.168 1 98.62 2 LYS B CA 1
ATOM 931 C C . LYS B 1 2 ? 11.562 -3.631 3.838 1 98.62 2 LYS B C 1
ATOM 933 O O . LYS B 1 2 ? 12.047 -2.588 3.396 1 98.62 2 LYS B O 1
ATOM 938 N N . TYR B 1 3 ? 10.586 -4.32 3.256 1 98.94 3 TYR B N 1
ATOM 939 C CA . TYR B 1 3 ? 10.031 -3.969 1.955 1 98.94 3 TYR B CA 1
ATOM 940 C C . TYR B 1 3 ? 8.516 -4.145 1.942 1 98.94 3 TYR B C 1
ATOM 942 O O . TYR B 1 3 ? 7.984 -5.039 2.604 1 98.94 3 TYR B O 1
ATOM 950 N N . LEU B 1 4 ? 7.926 -3.299 1.256 1 98.94 4 LEU B N 1
ATOM 951 C CA . LEU B 1 4 ? 6.516 -3.494 0.924 1 98.94 4 LEU B CA 1
ATOM 952 C C . LEU B 1 4 ? 6.363 -4.062 -0.484 1 98.94 4 LEU B C 1
ATOM 954 O O . LEU B 1 4 ? 6.828 -3.459 -1.454 1 98.94 4 LEU B O 1
ATOM 958 N N . CYS B 1 5 ? 5.805 -5.215 -0.601 1 98.94 5 CYS B N 1
ATOM 959 C CA . CYS B 1 5 ? 5.438 -5.816 -1.878 1 98.94 5 CYS B CA 1
ATOM 960 C C . CYS B 1 5 ? 3.986 -5.504 -2.229 1 98.94 5 CYS B C 1
ATOM 962 O O . CYS B 1 5 ? 3.066 -6.043 -1.608 1 98.94 5 CYS B O 1
ATOM 964 N N . LEU B 1 6 ? 3.828 -4.645 -3.199 1 98.88 6 LEU B N 1
ATOM 965 C CA . LEU B 1 6 ? 2.504 -4.211 -3.635 1 98.88 6 LEU B CA 1
ATOM 966 C C . LEU B 1 6 ? 2.016 -5.055 -4.809 1 98.88 6 LEU B C 1
ATOM 968 O O . LEU B 1 6 ? 2.654 -5.086 -5.863 1 98.88 6 LEU B O 1
ATOM 972 N N . ILE B 1 7 ? 0.902 -5.695 -4.617 1 98.81 7 ILE B N 1
ATOM 973 C CA . ILE B 1 7 ? 0.366 -6.605 -5.621 1 98.81 7 ILE B CA 1
ATOM 974 C C . ILE B 1 7 ? -0.599 -5.855 -6.535 1 98.81 7 ILE B C 1
ATOM 976 O O . ILE B 1 7 ? -1.597 -5.297 -6.074 1 98.81 7 ILE B O 1
ATOM 980 N N . TYR B 1 8 ? -0.317 -5.867 -7.816 1 98.56 8 TYR B N 1
ATOM 981 C CA . TYR B 1 8 ? -1.185 -5.246 -8.812 1 98.56 8 TYR B CA 1
ATOM 982 C C . TYR B 1 8 ? -1.664 -6.27 -9.828 1 98.56 8 TYR B C 1
ATOM 984 O O . TYR B 1 8 ? -0.895 -7.133 -10.266 1 98.56 8 TYR B O 1
ATOM 992 N N . TYR B 1 9 ? -2.859 -6.172 -10.234 1 97.88 9 TYR B N 1
ATOM 993 C CA . TYR B 1 9 ? -3.361 -6.918 -11.383 1 97.88 9 TYR B CA 1
ATOM 994 C C . TYR B 1 9 ? -4.594 -6.246 -11.977 1 97.88 9 TYR B C 1
ATOM 996 O O . TYR B 1 9 ? -5.156 -5.324 -11.375 1 97.88 9 TYR B O 1
ATOM 1004 N N . ASP B 1 10 ? -4.91 -6.609 -13.203 1 97.69 10 ASP B N 1
ATOM 1005 C CA . ASP B 1 10 ? -6.133 -6.152 -13.852 1 97.69 10 ASP B CA 1
ATOM 1006 C C . ASP B 1 10 ? -7.367 -6.766 -13.195 1 97.69 10 ASP B C 1
ATOM 1008 O O . ASP B 1 10 ? -7.645 -7.953 -13.367 1 97.69 10 ASP B O 1
ATOM 1012 N N . GLU B 1 11 ? -8.125 -5.996 -12.508 1 96.88 11 GLU B N 1
ATOM 1013 C CA . GLU B 1 11 ? -9.266 -6.52 -11.766 1 96.88 11 GLU B CA 1
ATOM 1014 C C . GLU B 1 11 ? -10.297 -7.137 -12.711 1 96.88 11 GLU B C 1
ATOM 1016 O O . GLU B 1 11 ? -11.016 -8.062 -12.336 1 96.88 11 GLU B O 1
ATOM 1021 N N . GLN B 1 12 ? -10.43 -6.57 -13.906 1 96.62 12 GLN B N 1
ATOM 1022 C CA . GLN B 1 12 ? -11.383 -7.129 -14.867 1 96.62 12 GLN B CA 1
ATOM 1023 C C . GLN B 1 12 ? -11.047 -8.578 -15.188 1 96.62 12 GLN B C 1
ATOM 1025 O O . GLN B 1 12 ? -11.945 -9.422 -15.305 1 96.62 12 GLN B O 1
ATOM 1030 N N . ARG B 1 13 ? -9.82 -8.844 -15.305 1 96.12 13 ARG B N 1
ATOM 1031 C CA . ARG B 1 13 ? -9.375 -10.211 -15.578 1 96.12 13 ARG B CA 1
ATOM 1032 C C . ARG B 1 13 ? -9.648 -11.125 -14.383 1 96.12 13 ARG B C 1
ATOM 1034 O O . ARG B 1 13 ? -10.086 -12.266 -14.555 1 96.12 13 ARG B O 1
ATOM 1041 N N . VAL B 1 14 ? -9.352 -10.648 -13.25 1 95.44 14 VAL B N 1
ATOM 1042 C CA . VAL B 1 14 ? -9.547 -11.445 -12.039 1 95.44 14 VAL B CA 1
ATOM 1043 C C . VAL B 1 14 ? -11.039 -11.656 -11.797 1 95.44 14 VAL B C 1
ATOM 1045 O O . VAL B 1 14 ? -11.453 -12.734 -11.367 1 95.44 14 VAL B O 1
ATOM 1048 N N . ASP B 1 15 ? -11.844 -10.617 -12.094 1 94.62 15 ASP B N 1
ATOM 1049 C CA . ASP B 1 15 ? -13.289 -10.719 -11.953 1 94.62 15 ASP B CA 1
ATOM 1050 C C . ASP B 1 15 ? -13.859 -11.797 -12.883 1 94.62 15 ASP B C 1
ATOM 1052 O O . ASP B 1 15 ? -14.938 -12.328 -12.633 1 94.62 15 ASP B O 1
ATOM 1056 N N . ALA B 1 16 ? -13.172 -12.07 -13.922 1 96.31 16 ALA B N 1
ATOM 1057 C CA . ALA B 1 16 ? -13.633 -13.023 -14.922 1 96.31 16 ALA B CA 1
ATOM 1058 C C . ALA B 1 16 ? -13.289 -14.453 -14.508 1 96.31 16 ALA B C 1
ATOM 1060 O O . ALA B 1 16 ? -13.742 -15.414 -15.141 1 96.31 16 ALA B O 1
ATOM 1061 N N . LEU B 1 17 ? -12.477 -14.641 -13.492 1 95.31 17 LEU B N 1
ATOM 1062 C CA . LEU B 1 17 ? -12.156 -15.977 -13.008 1 95.31 17 LEU B CA 1
ATOM 1063 C C . LEU B 1 17 ? -13.398 -16.688 -12.5 1 95.31 17 LEU B C 1
ATOM 1065 O O . LEU B 1 17 ? -14.273 -16.062 -11.891 1 95.31 17 LEU B O 1
ATOM 1069 N N . THR B 1 18 ? -13.375 -18 -12.719 1 96.25 18 THR B N 1
ATOM 1070 C CA . THR B 1 18 ? -14.398 -18.797 -12.062 1 96.25 18 THR B CA 1
ATOM 1071 C C . THR B 1 18 ? -14.172 -18.844 -10.555 1 96.25 18 THR B C 1
ATOM 1073 O O . THR B 1 18 ? -13.086 -18.5 -10.07 1 96.25 18 THR B O 1
ATOM 1076 N N . ASP B 1 19 ? -15.211 -19.266 -9.789 1 94.81 19 ASP B N 1
ATOM 1077 C CA . ASP B 1 19 ? -15.07 -19.406 -8.344 1 94.81 19 ASP B CA 1
ATOM 1078 C C . ASP B 1 19 ? -13.938 -20.375 -8 1 94.81 19 ASP B C 1
ATOM 1080 O O . ASP B 1 19 ? -13.18 -20.141 -7.055 1 94.81 19 ASP B O 1
ATOM 1084 N N . GLU B 1 20 ? -13.875 -21.406 -8.812 1 96.31 20 GLU B N 1
ATOM 1085 C CA . GLU B 1 20 ? -12.828 -22.391 -8.586 1 96.31 20 GLU B CA 1
ATOM 1086 C C . GLU B 1 20 ? -11.445 -21.797 -8.797 1 96.31 20 GLU B C 1
ATOM 1088 O O . GLU B 1 20 ? -10.531 -22.016 -7.996 1 96.31 20 GLU B O 1
ATOM 1093 N N . GLN B 1 21 ? -11.266 -21.094 -9.852 1 95.75 21 GLN B N 1
ATOM 1094 C CA . GLN B 1 21 ? -9.992 -20.453 -10.156 1 95.75 21 GLN B CA 1
ATOM 1095 C C . GLN B 1 21 ? -9.625 -19.438 -9.078 1 95.75 21 GLN B C 1
ATOM 1097 O O . GLN B 1 21 ? -8.461 -19.328 -8.68 1 95.75 21 GLN B O 1
ATOM 1102 N N . TRP B 1 22 ? -10.578 -18.672 -8.633 1 94.94 22 TRP B N 1
ATOM 1103 C CA . TRP B 1 22 ? -10.367 -17.688 -7.57 1 94.94 22 TRP B CA 1
ATOM 1104 C C . TRP B 1 22 ? -9.938 -18.375 -6.277 1 94.94 22 TRP B C 1
ATOM 1106 O O . TRP B 1 22 ? -8.945 -17.984 -5.656 1 94.94 22 TRP B O 1
ATOM 1116 N N . GLN B 1 23 ? -10.648 -19.406 -5.938 1 95.5 23 GLN B N 1
ATOM 1117 C CA . GLN B 1 23 ? -10.336 -20.125 -4.711 1 95.5 23 GLN B CA 1
ATOM 1118 C C . GLN B 1 23 ? -8.93 -20.719 -4.777 1 95.5 23 GLN B C 1
ATOM 1120 O O . GLN B 1 23 ? -8.219 -20.766 -3.773 1 95.5 23 GLN B O 1
ATOM 1125 N N . ALA B 1 24 ? -8.617 -21.219 -5.957 1 96.56 24 ALA B N 1
ATOM 1126 C CA . ALA B 1 24 ? -7.273 -21.766 -6.133 1 96.56 24 ALA B CA 1
ATOM 1127 C C . ALA B 1 24 ? -6.211 -20.688 -5.941 1 96.56 24 ALA B C 1
ATOM 1129 O O . ALA B 1 24 ? -5.172 -20.938 -5.32 1 96.56 24 ALA B O 1
ATOM 1130 N N . LEU B 1 25 ? -6.438 -19.547 -6.484 1 95.94 25 LEU B N 1
ATOM 1131 C CA . LEU B 1 25 ? -5.516 -18.422 -6.324 1 95.94 25 LEU B CA 1
ATOM 1132 C C . LEU B 1 25 ? -5.395 -18.031 -4.855 1 95.94 25 LEU B C 1
ATOM 1134 O O . LEU B 1 25 ? -4.289 -17.844 -4.344 1 95.94 25 LEU B O 1
ATOM 1138 N N . VAL B 1 26 ? -6.52 -17.859 -4.188 1 96.38 26 VAL B N 1
ATOM 1139 C CA . VAL B 1 26 ? -6.555 -17.516 -2.773 1 96.38 26 VAL B CA 1
ATOM 1140 C C . VAL B 1 26 ? -5.77 -18.531 -1.963 1 96.38 26 VAL B C 1
ATOM 1142 O O . VAL B 1 26 ? -4.969 -18.172 -1.097 1 96.38 26 VAL B O 1
ATOM 1145 N N . ALA B 1 27 ? -5.988 -19.797 -2.24 1 97.19 27 ALA B N 1
ATOM 1146 C CA . ALA B 1 27 ? -5.297 -20.875 -1.524 1 97.19 27 ALA B CA 1
ATOM 1147 C C . ALA B 1 27 ? -3.785 -20.766 -1.698 1 97.19 27 ALA B C 1
ATOM 1149 O O . ALA B 1 27 ? -3.029 -20.953 -0.744 1 97.19 27 ALA B O 1
ATOM 1150 N N . ARG B 1 28 ? -3.359 -20.5 -2.875 1 97.31 28 ARG B N 1
ATOM 1151 C CA . ARG B 1 28 ? -1.933 -20.344 -3.141 1 97.31 28 ARG B CA 1
ATOM 1152 C C . ARG B 1 28 ? -1.364 -19.156 -2.377 1 97.31 28 ARG B C 1
ATOM 1154 O O . ARG B 1 28 ? -0.247 -19.219 -1.861 1 97.31 28 ARG B O 1
ATOM 1161 N N . CYS B 1 29 ? -2.094 -18.094 -2.34 1 97.44 29 CYS B N 1
ATOM 1162 C CA . CYS B 1 29 ? -1.651 -16.906 -1.612 1 97.44 29 CYS B CA 1
ATOM 1163 C C . CYS B 1 29 ? -1.556 -17.188 -0.118 1 97.44 29 CYS B C 1
ATOM 1165 O O . CYS B 1 29 ? -0.605 -16.766 0.539 1 97.44 29 CYS B O 1
ATOM 1167 N N . LEU B 1 30 ? -2.596 -17.859 0.396 1 96.38 30 LEU B N 1
ATOM 1168 C CA . LEU B 1 30 ? -2.576 -18.219 1.809 1 96.38 30 LEU B CA 1
ATOM 1169 C C . LEU B 1 30 ? -1.378 -19.109 2.123 1 96.38 30 LEU B C 1
ATOM 1171 O O . LEU B 1 30 ? -0.703 -18.906 3.137 1 96.38 30 LEU B O 1
ATOM 1175 N N . SER B 1 31 ? -1.127 -20.094 1.267 1 97.75 31 SER B N 1
ATOM 1176 C CA . SER B 1 31 ? 0.019 -20.984 1.439 1 97.75 31 SER B CA 1
ATOM 1177 C C . SER B 1 31 ? 1.332 -20.219 1.372 1 97.75 31 SER B C 1
ATOM 1179 O O . SER B 1 31 ? 2.232 -20.438 2.184 1 97.75 31 SER B O 1
ATOM 1181 N N . CYS B 1 32 ? 1.455 -19.344 0.439 1 98.19 32 CYS B N 1
ATOM 1182 C CA . CYS B 1 32 ? 2.631 -18.484 0.325 1 98.19 32 CYS B CA 1
ATOM 1183 C C . CYS B 1 32 ? 2.842 -17.672 1.598 1 98.19 32 CYS B C 1
ATOM 1185 O O . CYS B 1 32 ? 3.959 -17.609 2.113 1 98.19 32 CYS B O 1
ATOM 1187 N N . GLY B 1 33 ? 1.775 -17.047 2.057 1 97.81 33 GLY B N 1
ATOM 1188 C CA . GLY B 1 33 ? 1.856 -16.297 3.303 1 97.81 33 GLY B CA 1
ATOM 1189 C C . GLY B 1 33 ? 2.326 -17.141 4.473 1 97.81 33 GLY B C 1
ATOM 1190 O O . GLY B 1 33 ? 3.158 -16.703 5.27 1 97.81 33 GLY B O 1
ATOM 1191 N N . GLU B 1 34 ? 1.84 -18.328 4.586 1 97.75 34 GLU B N 1
ATOM 1192 C CA . GLU B 1 34 ? 2.234 -19.25 5.652 1 97.75 34 GLU B CA 1
ATOM 1193 C C . GLU B 1 34 ? 3.719 -19.594 5.562 1 97.75 34 GLU B C 1
ATOM 1195 O O . GLU B 1 34 ? 4.414 -19.625 6.582 1 97.75 34 GLU B O 1
ATOM 1200 N N . GLU B 1 35 ? 4.141 -19.891 4.426 1 98.19 35 GLU B N 1
ATOM 1201 C CA . GLU B 1 35 ? 5.555 -20.203 4.223 1 98.19 35 GLU B CA 1
ATOM 1202 C C . GLU B 1 35 ? 6.441 -19.016 4.605 1 98.19 35 GLU B C 1
ATOM 1204 O O . GLU B 1 35 ? 7.488 -19.203 5.23 1 98.19 35 GLU B O 1
ATOM 1209 N N . LEU B 1 36 ? 6.062 -17.844 4.203 1 98.5 36 LEU B N 1
ATOM 1210 C CA . LEU B 1 36 ? 6.832 -16.641 4.516 1 98.5 36 LEU B CA 1
ATOM 1211 C C . LEU B 1 36 ? 6.84 -16.375 6.02 1 98.5 36 LEU B C 1
ATOM 1213 O O . LEU B 1 36 ? 7.84 -15.898 6.562 1 98.5 36 LEU B O 1
ATOM 1217 N N . ARG B 1 37 ? 5.75 -16.609 6.676 1 98.12 37 ARG B N 1
ATOM 1218 C CA . ARG B 1 37 ? 5.703 -16.469 8.133 1 98.12 37 ARG B CA 1
ATOM 1219 C C . ARG B 1 37 ? 6.621 -17.484 8.797 1 98.12 37 ARG B C 1
ATOM 1221 O O . ARG B 1 37 ? 7.383 -17.141 9.703 1 98.12 37 ARG B O 1
ATOM 1228 N N . ALA B 1 38 ? 6.594 -18.734 8.305 1 98.25 38 ALA B N 1
ATOM 1229 C CA . ALA B 1 38 ? 7.41 -19.797 8.867 1 98.25 38 ALA B CA 1
ATOM 1230 C C . ALA B 1 38 ? 8.898 -19.5 8.711 1 98.25 38 ALA B C 1
ATOM 1232 O O . ALA B 1 38 ? 9.703 -19.844 9.586 1 98.25 38 ALA B O 1
ATOM 1233 N N . SER B 1 39 ? 9.273 -18.875 7.656 1 98 39 SER B N 1
ATOM 1234 C CA . SER B 1 39 ? 10.68 -18.578 7.391 1 98 39 SER B CA 1
ATOM 1235 C C . SER B 1 39 ? 11.102 -17.281 8.078 1 98 39 SER B C 1
ATOM 1237 O O . SER B 1 39 ? 12.281 -16.906 8.047 1 98 39 SER B O 1
ATOM 1239 N N . GLY B 1 40 ? 10.148 -16.562 8.594 1 97.88 40 GLY B N 1
ATOM 1240 C CA . GLY B 1 40 ? 10.453 -15.336 9.305 1 97.88 40 GLY B CA 1
ATOM 1241 C C . GLY B 1 40 ? 10.477 -14.117 8.406 1 97.88 40 GLY B C 1
ATOM 1242 O O . GLY B 1 40 ? 10.797 -13.016 8.859 1 97.88 40 GLY B O 1
ATOM 1243 N N . HIS B 1 41 ? 10.078 -14.234 7.191 1 98.69 41 HIS B N 1
ATOM 1244 C CA . HIS B 1 41 ? 10.164 -13.141 6.227 1 98.69 41 HIS B CA 1
ATOM 1245 C C . HIS B 1 41 ? 8.922 -12.266 6.277 1 98.69 41 HIS B C 1
ATOM 1247 O O . HIS B 1 41 ? 8.945 -11.117 5.824 1 98.69 41 HIS B O 1
ATOM 1253 N N . MET B 1 42 ? 7.801 -12.727 6.75 1 98.38 42 MET B N 1
ATOM 1254 C CA . MET B 1 42 ? 6.539 -11.992 6.664 1 98.38 42 MET B CA 1
ATOM 1255 C C . MET B 1 42 ? 6.312 -11.148 7.91 1 98.38 42 MET B C 1
ATOM 1257 O O . MET B 1 42 ? 6.387 -11.656 9.031 1 98.38 42 MET B O 1
ATOM 1261 N N . LEU B 1 43 ? 6.055 -9.914 7.711 1 98.06 43 LEU B N 1
ATOM 1262 C CA . LEU B 1 43 ? 5.727 -9.008 8.805 1 98.06 43 LEU B CA 1
ATOM 1263 C C . LEU B 1 43 ? 4.234 -8.695 8.82 1 98.06 43 LEU B C 1
ATOM 1265 O O . LEU B 1 43 ? 3.635 -8.562 9.891 1 98.06 43 LEU B O 1
ATOM 1269 N N . ALA B 1 44 ? 3.598 -8.594 7.703 1 97.44 44 ALA B N 1
ATOM 1270 C CA . ALA B 1 44 ? 2.168 -8.359 7.516 1 97.44 44 ALA B CA 1
ATOM 1271 C C . ALA B 1 44 ? 1.758 -8.602 6.066 1 97.44 44 ALA B C 1
ATOM 1273 O O . ALA B 1 44 ? 2.611 -8.695 5.18 1 97.44 44 ALA B O 1
ATOM 1274 N N . GLY B 1 45 ? 0.53 -8.758 5.828 1 97.44 45 GLY B N 1
ATOM 1275 C CA . GLY B 1 45 ? -0.018 -8.906 4.488 1 97.44 45 GLY B CA 1
ATOM 1276 C C . GLY B 1 45 ? -1.534 -8.938 4.465 1 97.44 45 GLY B C 1
ATOM 1277 O O . GLY B 1 45 ? -2.158 -9.617 5.281 1 97.44 45 GLY B O 1
ATOM 1278 N N . GLU B 1 46 ? -2.051 -8.219 3.619 1 98 46 GLU B N 1
ATOM 1279 C CA . GLU B 1 46 ? -3.508 -8.133 3.58 1 98 46 GLU B CA 1
ATOM 1280 C C . GLU B 1 46 ? -4.016 -7.973 2.15 1 98 46 GLU B C 1
ATOM 1282 O O . GLU B 1 46 ? -3.4 -7.27 1.344 1 98 46 GLU B O 1
ATOM 1287 N N . PRO B 1 47 ? -5.09 -8.664 1.848 1 98.25 47 PRO B N 1
ATOM 1288 C CA . PRO B 1 47 ? -5.789 -8.398 0.588 1 98.25 47 PRO B CA 1
ATOM 1289 C C . PRO B 1 47 ? -6.715 -7.188 0.669 1 98.25 47 PRO B C 1
ATOM 1291 O O . PRO B 1 47 ? -7.246 -6.883 1.74 1 98.25 47 PRO B O 1
ATOM 1294 N N . LEU B 1 48 ? -6.941 -6.551 -0.475 1 98.25 48 LEU B N 1
ATOM 1295 C CA . LEU B 1 48 ? -7.832 -5.398 -0.531 1 98.25 48 LEU B CA 1
ATOM 1296 C C . LEU B 1 48 ? -9.078 -5.711 -1.344 1 98.25 48 LEU B C 1
ATOM 1298 O O . LEU B 1 48 ? -9.031 -6.5 -2.293 1 98.25 48 LEU B O 1
ATOM 1302 N N . GLN B 1 49 ? -10.18 -5.094 -0.978 1 97.62 49 GLN B N 1
ATOM 1303 C CA . GLN B 1 49 ? -11.352 -5.121 -1.848 1 97.62 49 GLN B CA 1
ATOM 1304 C C . GLN B 1 49 ? -11.078 -4.391 -3.158 1 97.62 49 GLN B C 1
ATOM 1306 O O . GLN B 1 49 ? -10.062 -3.705 -3.295 1 97.62 49 GLN B O 1
ATOM 1311 N N . SER B 1 50 ? -12 -4.512 -4.09 1 97 50 SER B N 1
ATOM 1312 C CA . SER B 1 50 ? -11.883 -3.855 -5.387 1 97 50 SER B CA 1
ATOM 1313 C C . SER B 1 50 ? -11.672 -2.352 -5.23 1 97 50 SER B C 1
ATOM 1315 O O . SER B 1 50 ? -12.195 -1.743 -4.297 1 97 50 SER B O 1
ATOM 1317 N N . VAL B 1 51 ? -11.008 -1.75 -6.199 1 97.19 51 VAL B N 1
ATOM 1318 C CA . VAL B 1 51 ? -10.789 -0.308 -6.211 1 97.19 51 VAL B CA 1
ATOM 1319 C C . VAL B 1 51 ? -12.125 0.422 -6.273 1 97.19 51 VAL B C 1
ATOM 1321 O O . VAL B 1 51 ? -12.203 1.615 -5.969 1 97.19 51 VAL B O 1
ATOM 1324 N N . ARG B 1 52 ? -13.172 -0.269 -6.613 1 96.44 52 ARG B N 1
ATOM 1325 C CA . ARG B 1 52 ? -14.508 0.318 -6.668 1 96.44 52 ARG B CA 1
ATOM 1326 C C . ARG B 1 52 ? -14.977 0.747 -5.281 1 96.44 52 ARG B C 1
ATOM 1328 O O . ARG B 1 52 ? -15.898 1.558 -5.152 1 96.44 52 ARG B O 1
ATOM 1335 N N . THR B 1 53 ? -14.383 0.209 -4.293 1 97.56 53 THR B N 1
ATOM 1336 C CA . THR B 1 53 ? -14.7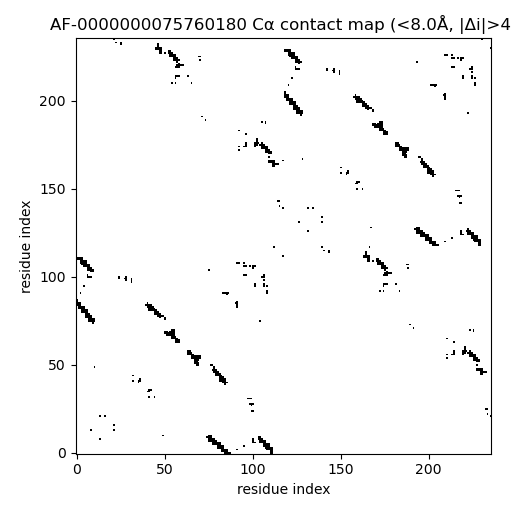58 0.554 -2.928 1 97.56 53 THR B CA 1
ATOM 1337 C C . THR B 1 53 ? -13.828 1.626 -2.363 1 97.56 53 THR B C 1
ATOM 1339 O O . THR B 1 53 ? -13.977 2.039 -1.212 1 97.56 53 THR B O 1
ATOM 1342 N N . ALA B 1 54 ? -12.875 2.043 -3.135 1 98.44 54 ALA B N 1
ATOM 1343 C CA . ALA B 1 54 ? -11.891 3.016 -2.668 1 98.44 54 ALA B CA 1
ATOM 1344 C C . ALA B 1 54 ? -12.539 4.379 -2.434 1 98.44 54 ALA B C 1
ATOM 1346 O O . ALA B 1 54 ? -13.43 4.785 -3.178 1 98.44 54 ALA B O 1
ATOM 1347 N N . ARG B 1 55 ? -12.086 5.07 -1.398 1 98.75 55 ARG B N 1
ATOM 1348 C CA . ARG B 1 55 ? -12.398 6.473 -1.131 1 98.75 55 ARG B CA 1
ATOM 1349 C C . ARG B 1 55 ? -11.133 7.301 -0.982 1 98.75 55 ARG B C 1
ATOM 1351 O O . ARG B 1 55 ? -10.203 6.902 -0.276 1 98.75 55 ARG B O 1
ATOM 1358 N N . THR B 1 56 ? -11.141 8.422 -1.624 1 98.81 56 THR B N 1
ATOM 1359 C CA . THR B 1 56 ? -9.961 9.273 -1.555 1 98.81 56 THR B CA 1
ATOM 1360 C C . THR B 1 56 ? -10.242 10.531 -0.736 1 98.81 56 THR B C 1
ATOM 1362 O O . THR B 1 56 ? -11.18 11.273 -1.034 1 98.81 56 THR B O 1
ATOM 1365 N N . VAL B 1 57 ? -9.477 10.766 0.277 1 98.88 57 VAL B N 1
ATOM 1366 C CA . VAL B 1 57 ? -9.609 11.875 1.21 1 98.88 57 VAL B CA 1
ATOM 1367 C C . VAL B 1 57 ? -8.539 12.93 0.919 1 98.88 57 VAL B C 1
ATOM 1369 O O . VAL B 1 57 ? -7.355 12.609 0.819 1 98.88 57 VAL B O 1
ATOM 1372 N N . ARG B 1 58 ? -8.938 14.148 0.734 1 98.62 58 ARG B N 1
ATOM 1373 C CA . ARG B 1 58 ? -8.039 15.297 0.628 1 98.62 58 ARG B CA 1
ATOM 1374 C C . ARG B 1 58 ? -8.383 16.359 1.663 1 98.62 58 ARG B C 1
ATOM 1376 O O . ARG B 1 58 ? -9.562 16.594 1.956 1 98.62 58 ARG B O 1
ATOM 1383 N N . VAL B 1 59 ? -7.441 17.031 2.236 1 98.62 59 VAL B N 1
ATOM 1384 C CA . VAL B 1 59 ? -7.645 18.172 3.135 1 98.62 59 VAL B CA 1
ATOM 1385 C C . VAL B 1 59 ? -6.938 19.406 2.582 1 98.62 59 VAL B C 1
ATOM 1387 O O . VAL B 1 59 ? -5.734 19.359 2.299 1 98.62 59 VAL B O 1
ATOM 1390 N N . ARG B 1 60 ? -7.684 20.406 2.324 1 97.88 60 ARG B N 1
ATOM 1391 C CA . ARG B 1 60 ? -7.148 21.672 1.864 1 97.88 60 ARG B CA 1
ATOM 1392 C C . ARG B 1 60 ? -7.66 22.828 2.723 1 97.88 60 ARG B C 1
ATOM 1394 O O . ARG B 1 60 ? -8.875 23.016 2.869 1 97.88 60 ARG B O 1
ATOM 1401 N N . ASP B 1 61 ? -6.691 23.547 3.281 1 95.62 61 ASP B N 1
ATOM 1402 C CA . ASP B 1 61 ? -7.02 24.688 4.113 1 95.62 61 ASP B CA 1
ATOM 1403 C C . ASP B 1 61 ? -8.023 24.312 5.203 1 95.62 61 ASP B C 1
ATOM 1405 O O . ASP B 1 61 ? -9.023 25 5.398 1 95.62 61 ASP B O 1
ATOM 1409 N N . GLY B 1 62 ? -7.852 23.141 5.641 1 94.94 62 GLY B N 1
ATOM 1410 C CA . GLY B 1 62 ? -8.648 22.688 6.77 1 94.94 62 GLY B CA 1
ATOM 1411 C C . GLY B 1 62 ? -9.977 22.078 6.359 1 94.94 62 GLY B C 1
ATOM 1412 O O . GLY B 1 62 ? -10.75 21.641 7.211 1 94.94 62 GLY B O 1
ATOM 1413 N N . ILE B 1 63 ? -10.242 22.094 5.074 1 98 63 ILE B N 1
ATOM 1414 C CA . ILE B 1 63 ? -11.492 21.547 4.574 1 98 63 ILE B CA 1
ATOM 1415 C C . ILE B 1 63 ? -11.266 20.141 4.012 1 98 63 ILE B C 1
ATOM 1417 O O . ILE B 1 63 ? -10.398 19.938 3.154 1 98 63 ILE B O 1
ATOM 1421 N N . THR B 1 64 ? -12.039 19.141 4.496 1 98.62 64 THR B N 1
ATOM 1422 C CA . THR B 1 64 ? -11.922 17.766 4.055 1 98.62 64 THR B CA 1
ATOM 1423 C C . THR B 1 64 ? -12.875 17.484 2.896 1 98.62 64 THR B C 1
ATOM 1425 O O . THR B 1 64 ? -14.055 17.828 2.955 1 98.62 64 THR B O 1
ATOM 1428 N N . SER B 1 65 ? -12.391 16.953 1.876 1 98.44 65 SER B N 1
ATOM 1429 C CA . SER B 1 65 ? -13.195 16.391 0.797 1 98.44 65 SER B CA 1
ATOM 1430 C C . SER B 1 65 ? -12.961 14.891 0.648 1 98.44 65 SER B C 1
ATOM 1432 O O . SER B 1 65 ? -11.844 14.406 0.844 1 98.44 65 SER B O 1
ATOM 1434 N N . VAL B 1 66 ? -14.023 14.164 0.375 1 98.56 66 VAL B N 1
ATOM 1435 C CA . VAL B 1 66 ? -13.961 12.727 0.123 1 98.56 66 VAL B CA 1
ATOM 1436 C C . VAL B 1 66 ? -14.656 12.406 -1.197 1 98.56 66 VAL B C 1
ATOM 1438 O O . VAL B 1 66 ? -15.789 12.844 -1.433 1 98.56 66 VAL B O 1
ATOM 1441 N N . VAL B 1 67 ? -13.984 11.711 -2.066 1 97.81 67 VAL B N 1
ATOM 1442 C CA . VAL B 1 67 ? -14.594 11.32 -3.332 1 97.81 67 VAL B CA 1
ATOM 1443 C C . VAL B 1 67 ? -14.539 9.805 -3.488 1 97.81 67 VAL B C 1
ATOM 1445 O O . VAL B 1 67 ? -13.664 9.148 -2.912 1 97.81 67 VAL B O 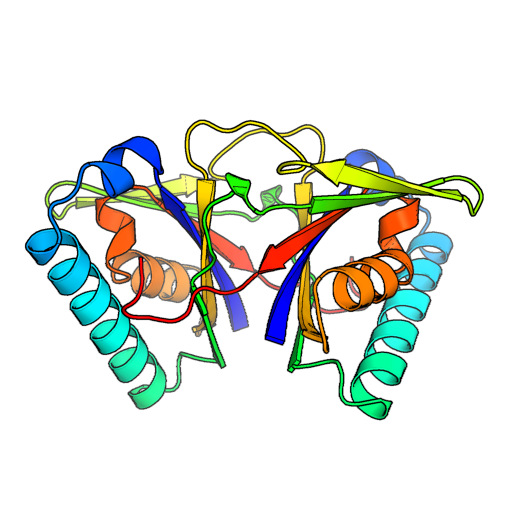1
ATOM 1448 N N . ASP B 1 68 ? -15.469 9.297 -4.332 1 97.81 68 ASP B N 1
ATOM 1449 C CA . ASP B 1 68 ? -15.469 7.867 -4.621 1 97.81 68 ASP B CA 1
ATOM 1450 C C . ASP B 1 68 ? -14.328 7.496 -5.566 1 97.81 68 ASP B C 1
ATOM 1452 O O . ASP B 1 68 ? -14.023 8.234 -6.5 1 97.81 68 ASP B O 1
ATOM 1456 N N . GLY B 1 69 ? -13.836 6.355 -5.305 1 96.56 69 GLY B N 1
ATOM 1457 C CA . GLY B 1 69 ? -12.867 5.793 -6.234 1 96.56 69 GLY B CA 1
ATOM 1458 C C . GLY B 1 69 ? -11.43 6.031 -5.816 1 96.56 69 GLY B C 1
ATOM 1459 O O . GLY B 1 69 ? -11.172 6.797 -4.883 1 96.56 69 GLY B O 1
ATOM 1460 N N . PRO B 1 70 ? -10.516 5.375 -6.457 1 96.38 70 PRO B N 1
ATOM 1461 C CA . PRO B 1 70 ? -9.094 5.586 -6.172 1 96.38 70 PRO B CA 1
ATOM 1462 C C . PRO B 1 70 ? -8.609 6.973 -6.59 1 96.38 70 PRO B C 1
ATOM 1464 O O . PRO B 1 70 ? -9.336 7.707 -7.266 1 96.38 70 PRO B O 1
ATOM 1467 N N . PHE B 1 71 ? -7.43 7.324 -6.148 1 92.44 71 PHE B N 1
ATOM 1468 C CA . PHE B 1 71 ? -6.887 8.648 -6.434 1 92.44 71 PHE B CA 1
ATOM 1469 C C . PHE B 1 71 ? -6.523 8.773 -7.906 1 92.44 71 PHE B C 1
ATOM 1471 O O . PHE B 1 71 ? -6.438 9.891 -8.438 1 92.44 71 PHE B O 1
ATOM 1478 N N . ALA B 1 72 ? -6.18 7.555 -8.562 1 92.31 72 ALA B N 1
ATOM 1479 C CA . ALA B 1 72 ? -5.77 7.566 -9.969 1 92.31 72 ALA B CA 1
ATOM 1480 C C . ALA B 1 72 ? -6.309 6.344 -10.703 1 92.31 72 ALA B C 1
ATOM 1482 O O . ALA B 1 72 ? -6.41 5.258 -10.125 1 92.31 72 ALA B O 1
ATOM 1483 N N . GLU B 1 73 ? -6.512 6.547 -12.039 1 90.81 73 GLU B N 1
ATOM 1484 C CA . GLU B 1 73 ? -6.855 5.422 -12.898 1 90.81 73 GLU B CA 1
ATOM 1485 C C . GLU B 1 73 ? -5.602 4.734 -13.43 1 90.81 73 GLU B C 1
ATOM 1487 O O . GLU B 1 73 ? -4.676 5.398 -13.906 1 90.81 73 GLU B O 1
ATOM 1492 N N . THR B 1 74 ? -5.531 3.447 -13.297 1 94.5 74 THR B N 1
ATOM 1493 C CA . THR B 1 74 ? -4.43 2.629 -13.789 1 94.5 74 THR B CA 1
ATOM 1494 C C . THR B 1 74 ? -4.953 1.364 -14.461 1 94.5 74 THR B C 1
ATOM 1496 O O . THR B 1 74 ? -6.094 0.959 -14.227 1 94.5 74 THR B O 1
ATOM 1499 N N . ARG B 1 75 ? -4.156 0.867 -15.336 1 93.31 75 ARG B N 1
ATOM 1500 C CA . ARG B 1 75 ? -4.52 -0.381 -16 1 93.31 75 ARG B CA 1
ATOM 1501 C C . ARG B 1 75 ? -4.613 -1.526 -15 1 93.31 75 ARG B C 1
ATOM 1503 O O . ARG B 1 75 ? -5.555 -2.32 -15.039 1 93.31 75 ARG B O 1
ATOM 1510 N N . GLU B 1 76 ? -3.623 -1.652 -14.172 1 97.19 76 GLU B N 1
ATOM 1511 C CA . GLU B 1 76 ? -3.605 -2.617 -13.078 1 97.19 76 GLU B CA 1
ATOM 1512 C C . GLU B 1 76 ? -3.875 -1.936 -11.742 1 97.19 76 GLU B C 1
ATOM 1514 O O . GLU B 1 76 ? -3.396 -0.826 -11.492 1 97.19 76 GLU B O 1
ATOM 1519 N N . GLN B 1 77 ? -4.664 -2.58 -10.914 1 97.88 77 GLN B N 1
ATOM 1520 C CA . GLN B 1 77 ? -5.098 -2.004 -9.641 1 97.88 77 GLN B CA 1
ATOM 1521 C C . GLN B 1 77 ? -4.41 -2.693 -8.469 1 97.88 77 GLN B C 1
ATOM 1523 O O . GLN B 1 77 ? -4.09 -3.881 -8.539 1 97.88 77 GLN B O 1
ATOM 1528 N N . LEU B 1 78 ? -4.176 -1.932 -7.43 1 98.44 78 LEU B N 1
ATOM 1529 C CA . LEU B 1 78 ? -3.613 -2.506 -6.211 1 98.44 78 LEU B CA 1
ATOM 1530 C C . LEU B 1 78 ? -4.59 -3.488 -5.57 1 98.44 78 LEU B C 1
ATOM 1532 O O . LEU B 1 78 ? -5.711 -3.117 -5.223 1 98.44 78 LEU B O 1
ATOM 1536 N N . ALA B 1 79 ? -4.152 -4.711 -5.332 1 97.94 79 ALA B N 1
ATOM 1537 C CA . ALA B 1 79 ? -5.043 -5.777 -4.879 1 97.94 79 ALA B CA 1
ATOM 1538 C C . ALA B 1 79 ? -4.723 -6.188 -3.445 1 97.94 79 ALA B C 1
ATOM 1540 O O . ALA B 1 79 ? -5.516 -6.875 -2.799 1 97.94 79 ALA B O 1
ATOM 1541 N N . GLY B 1 80 ? -3.58 -5.832 -2.928 1 98.38 80 GLY B N 1
ATOM 1542 C CA . GLY B 1 80 ? -3.09 -6.168 -1.601 1 98.38 80 GLY B CA 1
ATOM 1543 C C . GLY B 1 80 ? -1.599 -5.945 -1.442 1 98.38 80 GLY B C 1
ATOM 1544 O O . GLY B 1 80 ? -0.969 -5.301 -2.283 1 98.38 80 GLY B O 1
ATOM 1545 N N . PHE B 1 81 ? -1.084 -6.426 -0.338 1 98.88 81 PHE B N 1
ATOM 1546 C CA . PHE B 1 81 ? 0.346 -6.227 -0.133 1 98.88 81 PHE B CA 1
ATOM 1547 C C . PHE B 1 81 ? 0.913 -7.289 0.802 1 98.88 81 PHE B C 1
ATOM 1549 O O . PHE B 1 81 ? 0.163 -7.965 1.507 1 98.88 81 PHE B O 1
ATOM 1556 N N . TYR B 1 82 ? 2.146 -7.5 0.755 1 98.81 82 TYR B N 1
ATOM 1557 C CA . TYR B 1 82 ? 2.973 -8.188 1.743 1 98.81 82 TYR B CA 1
ATOM 1558 C C . TYR B 1 82 ? 4.055 -7.262 2.285 1 98.81 82 TYR B C 1
ATOM 1560 O O . TYR B 1 82 ? 4.816 -6.672 1.516 1 98.81 82 TYR B O 1
ATOM 1568 N N . LEU B 1 83 ? 4.055 -7.031 3.529 1 98.81 83 LEU B N 1
ATOM 1569 C CA . LEU B 1 83 ? 5.188 -6.406 4.203 1 98.81 83 LEU B CA 1
ATOM 1570 C C . LEU B 1 83 ? 6.203 -7.453 4.645 1 98.81 83 LEU B C 1
ATOM 1572 O O . LEU B 1 83 ? 5.875 -8.359 5.418 1 98.81 83 LEU B O 1
ATOM 1576 N N . ILE B 1 84 ? 7.426 -7.305 4.168 1 98.88 84 ILE B N 1
ATOM 1577 C CA . ILE B 1 84 ? 8.359 -8.406 4.383 1 98.88 84 ILE B CA 1
ATOM 1578 C C . ILE B 1 84 ? 9.688 -7.867 4.895 1 98.88 84 ILE B C 1
ATOM 1580 O O . ILE B 1 84 ? 9.961 -6.668 4.789 1 98.88 84 ILE B O 1
ATOM 1584 N N . GLU B 1 85 ? 10.43 -8.742 5.504 1 98.75 85 GLU B N 1
ATOM 1585 C CA . GLU B 1 85 ? 11.836 -8.531 5.832 1 98.75 85 GLU B CA 1
ATOM 1586 C C . GLU B 1 85 ? 12.742 -9.414 4.988 1 98.75 85 GLU B C 1
ATOM 1588 O O . GLU B 1 85 ? 12.445 -10.594 4.785 1 98.75 85 GLU B O 1
ATOM 1593 N N . ALA B 1 86 ? 13.742 -8.898 4.375 1 98.75 86 ALA B N 1
ATOM 1594 C CA . ALA B 1 86 ? 14.719 -9.594 3.543 1 98.75 86 ALA B CA 1
ATOM 1595 C C . ALA B 1 86 ? 16.125 -9.055 3.779 1 98.75 86 ALA B C 1
ATOM 1597 O O . ALA B 1 86 ? 16.297 -7.93 4.262 1 98.75 86 ALA B O 1
ATOM 1598 N N . ALA B 1 87 ? 17.094 -9.812 3.43 1 98.44 87 ALA B N 1
ATOM 1599 C CA . ALA B 1 87 ? 18.484 -9.422 3.67 1 98.44 87 ALA B CA 1
ATOM 1600 C C . ALA B 1 87 ? 18.891 -8.25 2.779 1 98.44 87 ALA B C 1
ATOM 1602 O O . ALA B 1 87 ? 19.719 -7.422 3.166 1 98.44 87 ALA B O 1
ATOM 1603 N N . ASP B 1 88 ? 18.344 -8.242 1.523 1 98.19 88 ASP B N 1
ATOM 1604 C CA . ASP B 1 88 ? 18.625 -7.18 0.56 1 98.19 88 ASP B CA 1
ATOM 1605 C C . ASP B 1 88 ? 17.547 -7.125 -0.526 1 98.19 88 ASP B C 1
ATOM 1607 O O . ASP B 1 88 ? 16.562 -7.859 -0.466 1 98.19 88 ASP B O 1
ATOM 1611 N N . GLN B 1 89 ? 17.797 -6.234 -1.467 1 98.12 89 GLN B N 1
ATOM 1612 C CA . GLN B 1 89 ? 16.844 -6.012 -2.549 1 98.12 89 GLN B CA 1
ATOM 1613 C C . GLN B 1 89 ? 16.656 -7.27 -3.393 1 98.12 89 GLN B C 1
ATOM 1615 O O . GLN B 1 89 ? 15.547 -7.586 -3.816 1 98.12 89 GLN B O 1
ATOM 1620 N N . ARG B 1 90 ? 17.719 -7.945 -3.652 1 98.12 90 ARG B N 1
ATOM 1621 C CA . ARG B 1 90 ? 17.672 -9.148 -4.48 1 98.12 90 ARG B CA 1
ATOM 1622 C C . ARG B 1 90 ? 16.797 -10.219 -3.832 1 98.12 90 ARG B C 1
ATOM 1624 O O . ARG B 1 90 ? 15.961 -10.836 -4.5 1 98.12 90 ARG B O 1
ATOM 1631 N N . GLU B 1 91 ? 16.984 -10.453 -2.553 1 98.75 91 GLU B N 1
ATOM 1632 C CA . GLU B 1 91 ? 16.156 -11.422 -1.848 1 98.75 91 GLU B CA 1
ATOM 1633 C C . GLU B 1 91 ? 14.688 -10.992 -1.83 1 98.75 91 GLU B C 1
ATOM 1635 O O . GLU B 1 91 ? 13.789 -11.82 -1.98 1 98.75 91 GLU B O 1
ATOM 1640 N N . ALA B 1 92 ? 14.422 -9.703 -1.632 1 98.88 92 ALA B N 1
ATOM 1641 C CA . ALA B 1 92 ? 13.055 -9.195 -1.641 1 98.88 92 ALA B CA 1
ATOM 1642 C C . ALA B 1 92 ? 12.375 -9.469 -2.979 1 98.88 92 ALA B C 1
ATOM 1644 O O . ALA B 1 92 ? 11.211 -9.875 -3.018 1 98.88 92 ALA B O 1
ATOM 1645 N N . GLU B 1 93 ? 13.141 -9.234 -4.059 1 98.81 93 GLU B N 1
ATOM 1646 C CA . GLU B 1 93 ? 12.602 -9.484 -5.391 1 98.81 93 GLU B CA 1
ATOM 1647 C C . GLU B 1 93 ? 12.336 -10.969 -5.609 1 98.81 93 GLU B C 1
ATOM 1649 O O . GLU B 1 93 ? 11.352 -11.344 -6.262 1 98.81 93 GLU B O 1
ATOM 1654 N N . ALA B 1 94 ? 13.203 -11.797 -5.09 1 98.69 94 ALA B N 1
ATOM 1655 C CA . ALA B 1 94 ? 13.008 -13.242 -5.195 1 98.69 94 ALA B CA 1
ATOM 1656 C C . ALA B 1 94 ? 11.75 -13.68 -4.445 1 98.69 94 ALA B C 1
ATOM 1658 O O . ALA B 1 94 ? 10.992 -14.523 -4.93 1 98.69 94 ALA B O 1
ATOM 1659 N N . ILE B 1 95 ? 11.523 -13.141 -3.291 1 98.88 95 ILE B N 1
ATOM 1660 C CA . ILE B 1 95 ? 10.32 -13.422 -2.523 1 98.88 95 ILE B CA 1
ATOM 1661 C C . ILE B 1 95 ? 9.094 -12.945 -3.301 1 98.88 95 ILE B C 1
ATOM 1663 O O . ILE B 1 95 ? 8.109 -13.672 -3.43 1 98.88 95 ILE B O 1
ATOM 1667 N N . ALA B 1 96 ? 9.203 -11.742 -3.861 1 98.88 96 ALA B N 1
ATOM 1668 C CA . ALA B 1 96 ? 8.102 -11.164 -4.625 1 98.88 96 ALA B CA 1
ATOM 1669 C C . ALA B 1 96 ? 7.723 -12.062 -5.801 1 98.88 96 ALA B C 1
ATOM 1671 O O . ALA B 1 96 ? 6.539 -12.219 -6.109 1 98.88 96 ALA B O 1
ATOM 1672 N N . ALA B 1 97 ? 8.734 -12.633 -6.441 1 98.75 97 ALA B N 1
ATOM 1673 C CA . ALA B 1 97 ? 8.516 -13.484 -7.613 1 98.75 97 ALA B CA 1
ATOM 1674 C C . ALA B 1 97 ? 7.719 -14.727 -7.242 1 98.75 97 ALA B C 1
ATOM 1676 O O . ALA B 1 97 ? 7.102 -15.359 -8.102 1 98.75 97 ALA B O 1
ATOM 1677 N N . LYS B 1 98 ? 7.723 -15.062 -5.969 1 98.19 98 LYS B N 1
ATOM 1678 C CA . LYS B 1 98 ? 7.047 -16.281 -5.516 1 98.19 98 LYS B CA 1
ATOM 1679 C C . LYS B 1 98 ? 5.617 -15.977 -5.078 1 98.19 98 LYS B C 1
ATOM 1681 O O . LYS B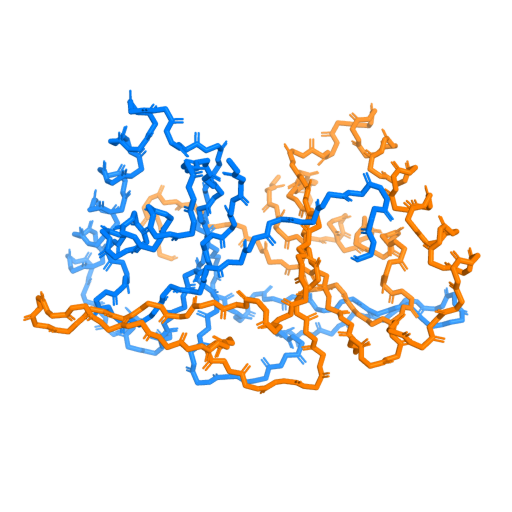 1 98 ? 4.836 -16.891 -4.824 1 98.19 98 LYS B O 1
ATOM 1686 N N . ILE B 1 99 ? 5.211 -14.742 -4.93 1 98.5 99 ILE B N 1
ATOM 1687 C CA . ILE B 1 99 ? 3.84 -14.375 -4.602 1 98.5 99 ILE B CA 1
ATOM 1688 C C . ILE B 1 99 ? 2.92 -14.711 -5.773 1 98.5 99 ILE B C 1
ATOM 1690 O O . ILE B 1 99 ? 3.125 -14.227 -6.887 1 98.5 99 ILE B O 1
ATOM 1694 N N . PRO B 1 100 ? 1.943 -15.445 -5.586 1 97.5 100 PRO B N 1
ATOM 1695 C CA . PRO B 1 100 ? 1.166 -16.031 -6.676 1 97.5 100 PRO B CA 1
ATOM 1696 C C . PRO B 1 100 ? 0.634 -14.992 -7.652 1 97.5 100 PRO B C 1
ATOM 1698 O O . PRO B 1 100 ? 0.718 -15.18 -8.867 1 97.5 100 PRO B O 1
ATOM 1701 N N . PRO B 1 101 ? 0.123 -13.852 -7.234 1 97 101 PRO B N 1
ATOM 1702 C CA . PRO B 1 101 ? -0.422 -12.891 -8.203 1 97 101 PRO B CA 1
ATOM 1703 C C . PRO B 1 101 ? 0.649 -12.297 -9.109 1 97 101 PRO B C 1
ATOM 1705 O O . PRO B 1 101 ? 0.324 -11.633 -10.102 1 97 101 PRO B O 1
ATOM 1708 N N . ALA B 1 102 ? 1.946 -12.5 -8.797 1 97.69 102 ALA B N 1
ATOM 1709 C CA . ALA B 1 102 ? 3.008 -12.031 -9.688 1 97.69 102 ALA B CA 1
ATOM 1710 C C . ALA B 1 102 ? 2.846 -12.602 -11.094 1 97.69 102 ALA B C 1
ATOM 1712 O O . ALA B 1 102 ? 3.289 -12 -12.07 1 97.69 102 ALA B O 1
ATOM 1713 N N . SER B 1 103 ? 2.215 -13.727 -11.211 1 96.69 103 SER B N 1
ATOM 1714 C CA . SER B 1 103 ? 2.006 -14.383 -12.5 1 96.69 103 SER B CA 1
ATOM 1715 C C . SER B 1 103 ? 0.779 -13.82 -13.211 1 96.69 103 SER B C 1
ATOM 1717 O O . SER B 1 103 ? 0.574 -14.07 -14.398 1 96.69 103 SER B O 1
ATOM 1719 N N . LEU B 1 104 ? -0.071 -13.094 -12.57 1 96 104 LEU B N 1
ATOM 1720 C CA . LEU B 1 104 ? -1.283 -12.5 -13.125 1 96 104 LEU B CA 1
ATOM 1721 C C . LEU B 1 104 ? -1.053 -11.039 -13.484 1 96 104 LEU B C 1
ATOM 1723 O O . LEU B 1 104 ? -1.591 -10.547 -14.484 1 96 104 LEU B O 1
ATOM 1727 N N . GLY B 1 105 ? -0.381 -10.383 -12.766 1 97.56 105 GLY B N 1
ATOM 1728 C CA . GLY B 1 105 ? -0.017 -8.984 -12.898 1 97.56 105 GLY B CA 1
ATOM 1729 C C . GLY B 1 105 ? 1.444 -8.711 -12.594 1 97.56 105 GLY B C 1
ATOM 1730 O O . GLY B 1 105 ? 2.33 -9.203 -13.297 1 97.56 105 GLY B O 1
ATOM 1731 N N . CYS B 1 106 ? 1.626 -7.992 -11.461 1 98.56 106 CYS B N 1
ATOM 1732 C CA . CYS B 1 106 ? 2.998 -7.727 -11.047 1 98.56 106 CYS B CA 1
ATOM 1733 C C . CYS B 1 106 ? 3.064 -7.41 -9.562 1 98.56 106 CYS B C 1
ATOM 1735 O O . CYS B 1 106 ? 2.031 -7.238 -8.914 1 98.56 106 CYS B O 1
ATOM 1737 N N . VAL B 1 107 ? 4.219 -7.469 -9.031 1 98.88 107 VAL B N 1
ATOM 1738 C CA . VAL B 1 107 ? 4.504 -7.062 -7.66 1 98.88 107 VAL B CA 1
ATOM 1739 C C . VAL B 1 107 ? 5.539 -5.938 -7.66 1 98.88 107 VAL B C 1
ATOM 1741 O O . VAL B 1 107 ? 6.656 -6.113 -8.148 1 98.88 107 VAL B O 1
ATOM 1744 N N . GLU B 1 108 ? 5.145 -4.797 -7.242 1 98.88 108 GLU B N 1
ATOM 1745 C CA . GLU B 1 108 ? 6.07 -3.688 -7.035 1 98.88 108 GLU B CA 1
ATOM 1746 C C . GLU B 1 108 ? 6.746 -3.777 -5.672 1 98.88 108 GLU B C 1
ATOM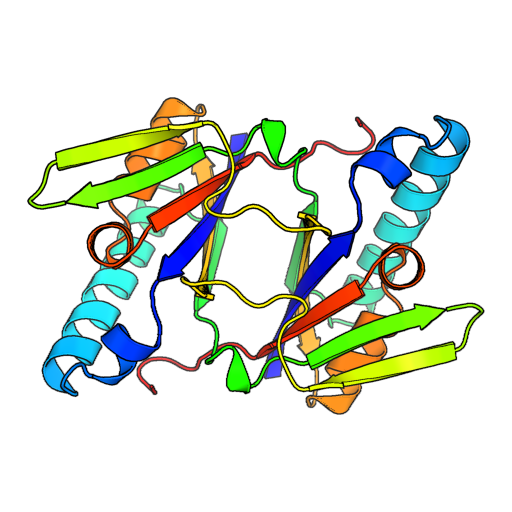 1748 O O . GLU B 1 108 ? 6.066 -3.855 -4.641 1 98.88 108 GLU B O 1
ATOM 1753 N N . VAL B 1 109 ? 8.016 -3.793 -5.629 1 98.94 109 VAL B N 1
ATOM 1754 C CA . VAL B 1 109 ? 8.797 -3.92 -4.402 1 98.94 109 VAL B CA 1
ATOM 1755 C C . VAL B 1 109 ? 9.359 -2.557 -4.004 1 98.94 109 VAL B C 1
ATOM 1757 O O . VAL B 1 109 ? 10.133 -1.955 -4.75 1 98.94 109 VAL B O 1
ATOM 1760 N N . ARG B 1 110 ? 8.953 -2.061 -2.906 1 98.88 110 ARG B N 1
ATOM 1761 C CA . ARG B 1 110 ? 9.312 -0.738 -2.408 1 98.88 110 ARG B CA 1
ATOM 1762 C C . ARG B 1 110 ? 10.055 -0.837 -1.077 1 98.88 110 ARG B C 1
ATOM 1764 O O . ARG B 1 110 ? 9.508 -1.347 -0.096 1 98.88 110 ARG B O 1
ATOM 1771 N N . PRO B 1 111 ? 11.32 -0.355 -1.006 1 98.69 111 PRO B N 1
ATOM 1772 C CA . PRO B 1 111 ? 11.969 -0.319 0.31 1 98.69 111 PRO B CA 1
ATOM 1773 C C . PRO B 1 111 ? 11.328 0.7 1.251 1 98.69 111 PRO B C 1
ATOM 1775 O O . PRO B 1 111 ? 10.836 1.738 0.801 1 98.69 111 PRO B O 1
ATOM 1778 N N . LEU B 1 112 ? 11.344 0.394 2.529 1 98.5 112 LEU B N 1
ATOM 1779 C CA . LEU B 1 112 ? 10.852 1.323 3.541 1 98.5 112 LEU B CA 1
ATOM 1780 C C . LEU B 1 112 ? 11.867 2.426 3.807 1 98.5 112 LEU B C 1
ATOM 1782 O O . LEU B 1 112 ? 13.078 2.205 3.688 1 98.5 112 LEU B O 1
ATOM 1786 N N . ARG B 1 113 ? 11.359 3.512 4.137 1 97.44 113 ARG B N 1
ATOM 1787 C CA . ARG B 1 113 ? 12.203 4.629 4.543 1 97.44 113 ARG B CA 1
ATOM 1788 C C . ARG B 1 113 ? 12.609 4.508 6.012 1 97.44 113 ARG B C 1
ATOM 1790 O O . ARG B 1 113 ? 11.82 4.035 6.836 1 97.44 113 ARG B O 1
ATOM 1797 N N . GLN B 1 114 ? 13.766 4.887 6.27 1 93.19 114 GLN B N 1
ATOM 1798 C CA . GLN B 1 114 ? 14.203 5.02 7.656 1 93.19 114 GLN B CA 1
ATOM 1799 C C . GLN B 1 114 ? 14.094 6.465 8.133 1 93.19 114 GLN B C 1
ATOM 1801 O O . GLN B 1 114 ? 14.961 7.289 7.828 1 93.19 114 GLN B O 1
ATOM 1806 N N . LEU B 1 115 ? 13.078 6.758 8.883 1 88.5 115 LEU B N 1
ATOM 1807 C CA . LEU B 1 115 ? 12.875 8.117 9.375 1 88.5 115 LEU B CA 1
ATOM 1808 C C . LEU B 1 115 ? 13.852 8.43 10.508 1 88.5 115 LEU B C 1
ATOM 1810 O O . LEU B 1 115 ? 14.203 7.543 11.289 1 88.5 115 LEU B O 1
ATOM 1814 N N . PRO B 1 116 ? 14.328 9.586 10.562 1 84.44 116 PRO B N 1
ATOM 1815 C CA . PRO B 1 116 ? 13.836 10.758 9.836 1 84.44 116 PRO B CA 1
ATOM 1816 C C . PRO B 1 116 ? 14.594 11.008 8.539 1 84.44 116 PRO B C 1
ATOM 1818 O O . PRO B 1 116 ? 14.5 12.094 7.965 1 84.44 116 PRO B O 1
ATOM 1821 N N . GLN B 1 117 ? 15.375 10.008 8.094 1 81.06 117 GLN B N 1
ATOM 1822 C CA . GLN B 1 117 ? 16.109 10.195 6.848 1 81.06 117 GLN B CA 1
ATOM 1823 C C . GLN B 1 117 ? 15.156 10.422 5.676 1 81.06 117 GLN B C 1
ATOM 1825 O O . GLN B 1 117 ? 14.117 9.773 5.586 1 81.06 117 GLN B O 1
ATOM 1830 N N . ARG B 1 118 ? 15.648 11.414 4.812 1 80 118 ARG B N 1
ATOM 1831 C CA . ARG B 1 118 ? 14.836 11.672 3.629 1 80 118 ARG B CA 1
ATOM 1832 C C . ARG B 1 118 ? 15.102 10.625 2.549 1 80 118 ARG B C 1
ATOM 1834 O O . ARG B 1 118 ? 16.219 10.125 2.428 1 80 118 ARG B O 1
#

Organism: Stutzerimonas stutzeri (strain A1501) (NCBI:txid379731)